Protein AF-R5XV94-F1 (afdb_monomer_lite)

Structure (mmCIF, N/CA/C/O backbone):
data_AF-R5XV94-F1
#
_entry.id   AF-R5XV94-F1
#
loop_
_atom_site.group_PDB
_atom_site.id
_atom_site.type_symbol
_atom_site.label_atom_id
_atom_site.label_alt_id
_atom_site.label_comp_id
_atom_site.label_asym_id
_atom_site.label_entity_id
_atom_site.label_seq_id
_atom_site.pdbx_PDB_ins_code
_atom_site.Cartn_x
_atom_site.Cartn_y
_atom_site.Cartn_z
_atom_site.occupancy
_atom_site.B_iso_or_equiv
_atom_site.auth_seq_id
_atom_site.auth_comp_id
_atom_site.auth_asym_id
_atom_site.auth_atom_id
_atom_site.pdbx_PDB_model_num
ATOM 1 N N . MET A 1 1 ? 0.783 3.855 15.375 1.00 89.06 1 MET A N 1
ATOM 2 C CA . MET A 1 1 ? -0.075 5.067 15.360 1.00 89.06 1 MET A CA 1
ATOM 3 C C . MET A 1 1 ? 0.142 5.897 16.613 1.00 89.06 1 MET A C 1
ATOM 5 O O . MET A 1 1 ? 0.706 5.365 17.561 1.00 89.06 1 MET A O 1
ATOM 9 N N . LEU A 1 2 ? -0.279 7.165 16.598 1.00 89.44 2 LEU A N 1
ATOM 10 C CA . LEU A 1 2 ? -0.276 8.135 17.702 1.00 89.44 2 LEU A CA 1
ATOM 11 C C . LEU A 1 2 ? 1.043 8.197 18.489 1.00 89.44 2 LEU A C 1
ATOM 13 O O . LEU A 1 2 ? 1.050 8.334 19.709 1.00 89.44 2 LEU A O 1
ATOM 17 N N . ASN A 1 3 ? 2.163 8.056 17.778 1.00 84.38 3 ASN A N 1
ATOM 18 C CA . ASN A 1 3 ? 3.505 8.103 18.342 1.00 84.38 3 ASN A CA 1
ATOM 19 C C . ASN A 1 3 ? 4.234 9.306 17.744 1.00 84.38 3 ASN A C 1
ATOM 21 O O . ASN A 1 3 ? 4.598 9.288 16.568 1.00 84.38 3 ASN A O 1
ATOM 25 N N . PHE A 1 4 ? 4.400 10.353 18.546 1.00 86.12 4 PHE A N 1
ATOM 26 C CA . PHE A 1 4 ? 4.948 11.636 18.121 1.00 86.12 4 PHE A CA 1
ATOM 27 C C . PHE A 1 4 ? 6.147 12.001 18.993 1.00 86.12 4 PHE A C 1
ATOM 29 O O . PHE A 1 4 ? 6.146 11.724 20.189 1.00 86.12 4 PHE A O 1
ATOM 36 N N . TYR A 1 5 ? 7.157 12.654 18.417 1.00 82.44 5 TYR A N 1
ATOM 37 C CA . TYR A 1 5 ? 8.302 13.169 19.183 1.00 82.44 5 TYR A CA 1
ATOM 38 C C . TYR A 1 5 ? 7.990 14.491 19.897 1.00 82.44 5 TYR A C 1
ATOM 40 O O . TYR A 1 5 ? 8.600 14.808 20.913 1.00 82.44 5 TYR A O 1
ATOM 48 N N . ASN A 1 6 ? 7.036 15.260 19.371 1.00 85.50 6 ASN A N 1
ATOM 49 C CA . ASN A 1 6 ? 6.596 16.528 19.939 1.00 85.50 6 ASN A CA 1
ATOM 50 C C . ASN A 1 6 ? 5.760 16.289 21.217 1.00 85.50 6 ASN A C 1
ATOM 52 O O . ASN A 1 6 ? 4.795 15.524 21.194 1.00 85.50 6 ASN A O 1
ATOM 56 N N . GLN A 1 7 ? 6.115 16.959 22.320 1.00 88.00 7 GLN A N 1
ATOM 57 C CA . GLN A 1 7 ? 5.453 16.800 23.624 1.00 88.00 7 GLN A CA 1
ATOM 58 C C . GLN A 1 7 ? 3.986 17.257 23.630 1.00 88.00 7 GLN A C 1
ATOM 60 O O . GLN A 1 7 ? 3.152 16.619 24.270 1.00 88.00 7 GLN A O 1
ATOM 65 N N . GLU A 1 8 ? 3.646 18.324 22.907 1.00 90.00 8 GLU A N 1
ATOM 66 C CA . GLU A 1 8 ? 2.265 18.800 22.777 1.00 90.00 8 GLU A CA 1
ATOM 67 C C . GLU A 1 8 ? 1.397 17.749 22.075 1.00 90.00 8 GLU A C 1
ATOM 69 O O . GLU A 1 8 ? 0.327 17.386 22.568 1.00 90.00 8 GLU A O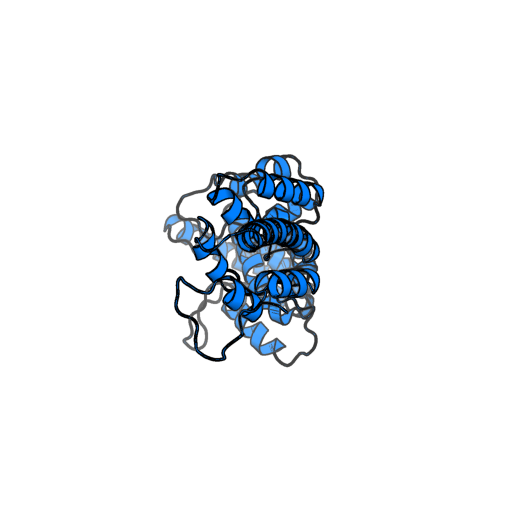 1
ATOM 74 N N . LEU A 1 9 ? 1.897 17.174 20.974 1.00 89.94 9 LEU A N 1
ATOM 75 C CA . LEU A 1 9 ? 1.211 16.093 20.263 1.00 89.94 9 LEU A CA 1
ATOM 76 C C . LEU A 1 9 ? 1.076 14.831 21.121 1.00 89.94 9 LEU A C 1
ATOM 78 O O . LEU A 1 9 ? 0.048 14.162 21.046 1.00 89.94 9 LEU A O 1
ATOM 82 N N . GLN A 1 10 ? 2.064 14.507 21.962 1.00 90.38 10 GLN A N 1
ATOM 83 C CA . GLN A 1 10 ? 1.952 13.393 22.911 1.00 90.38 10 GLN A CA 1
ATOM 84 C C . GLN A 1 10 ? 0.844 13.626 23.946 1.00 90.38 10 GLN A C 1
ATOM 86 O O . GLN A 1 10 ? 0.085 12.702 24.241 1.00 90.38 10 GLN A O 1
ATOM 91 N N . THR A 1 11 ? 0.731 14.840 24.489 1.00 93.81 11 THR A N 1
ATOM 92 C CA . THR A 1 11 ? -0.326 15.198 25.448 1.00 93.81 11 THR A CA 1
ATOM 93 C C . THR A 1 11 ? -1.701 15.128 24.791 1.00 93.81 11 THR A C 1
ATOM 95 O O . THR A 1 11 ? -2.568 14.398 25.271 1.00 93.81 11 THR A O 1
ATOM 98 N N . ARG A 1 12 ? -1.862 15.758 23.620 1.00 94.12 12 ARG A N 1
ATOM 99 C CA . ARG A 1 12 ? -3.098 15.688 22.824 1.00 94.12 12 ARG A CA 1
ATOM 100 C C . ARG A 1 12 ? -3.464 14.250 22.453 1.00 94.12 12 ARG A C 1
ATOM 102 O O . ARG A 1 12 ? -4.636 13.890 22.481 1.00 94.12 12 ARG A O 1
ATOM 109 N N . ALA A 1 13 ? -2.482 13.406 22.129 1.00 93.75 13 ALA A N 1
ATOM 110 C CA . ALA A 1 13 ? -2.719 11.998 21.820 1.00 93.75 13 ALA A CA 1
ATOM 111 C C . ALA A 1 13 ? -3.225 11.216 23.042 1.00 93.75 13 ALA A C 1
ATOM 113 O O . ALA A 1 13 ? -4.128 10.396 22.897 1.00 93.75 13 ALA A O 1
ATOM 114 N N . LYS A 1 14 ? -2.700 11.481 24.247 1.00 94.94 14 LYS A N 1
ATOM 115 C CA . LYS A 1 14 ? -3.209 10.872 25.490 1.00 94.94 14 LYS A CA 1
ATOM 116 C C . LYS A 1 14 ? -4.655 11.283 25.759 1.00 94.94 14 LYS A C 1
ATOM 118 O O . LYS A 1 14 ? -5.488 10.417 26.010 1.00 94.94 14 LYS A O 1
ATOM 123 N N . GLU A 1 15 ? -4.963 12.574 25.648 1.00 96.56 15 GLU A N 1
ATOM 124 C CA . GLU A 1 15 ? -6.330 13.093 25.800 1.00 96.56 15 GLU A CA 1
ATOM 125 C C . GLU A 1 15 ? -7.286 12.483 24.769 1.00 96.56 15 GLU A C 1
ATOM 127 O O . GLU A 1 15 ? -8.388 12.051 25.110 1.00 96.56 15 GLU A O 1
ATOM 132 N N . TYR A 1 16 ? -6.842 12.381 23.514 1.00 96.44 16 TYR A N 1
ATOM 133 C CA . TYR A 1 16 ? -7.592 11.735 22.444 1.00 96.44 16 TYR A CA 1
ATOM 134 C C . TYR A 1 16 ? -7.881 10.262 22.755 1.00 96.44 16 TYR A C 1
ATOM 136 O O . TYR A 1 16 ? -9.023 9.829 22.633 1.00 96.44 16 TYR A O 1
ATOM 144 N N . ILE A 1 17 ? -6.884 9.497 23.207 1.00 96.62 17 ILE A N 1
ATOM 145 C CA . ILE A 1 17 ? -7.056 8.083 23.569 1.00 96.62 17 ILE A CA 1
ATOM 146 C C . ILE A 1 17 ? -8.060 7.928 24.714 1.00 96.62 17 ILE A C 1
ATOM 148 O O . ILE A 1 17 ? -8.953 7.086 24.631 1.00 96.62 17 ILE A O 1
ATOM 152 N N . GLU A 1 18 ? -7.961 8.749 25.761 1.00 97.12 18 GLU A N 1
ATOM 153 C CA . GLU A 1 18 ? -8.905 8.703 26.883 1.00 97.12 18 GLU A CA 1
ATOM 154 C C . GLU A 1 18 ? -10.327 9.082 26.455 1.00 97.12 18 GLU A C 1
ATOM 156 O O . GLU A 1 18 ? -11.297 8.442 26.870 1.00 97.12 18 GLU A O 1
ATOM 161 N N . LYS A 1 19 ? -10.471 10.059 25.553 1.00 97.50 19 LYS A N 1
ATOM 162 C CA . LYS A 1 19 ? -11.760 10.374 24.933 1.00 97.50 19 LYS A CA 1
ATOM 163 C C . LYS A 1 19 ? -12.317 9.172 24.165 1.00 97.50 19 LYS A C 1
ATOM 165 O O . LYS A 1 19 ? -13.461 8.796 24.400 1.00 97.50 19 LYS A O 1
ATOM 170 N N . ILE A 1 20 ? -11.517 8.536 23.306 1.00 97.81 20 ILE A N 1
ATOM 171 C CA . ILE A 1 20 ? -11.938 7.374 22.508 1.00 97.81 20 ILE A CA 1
ATOM 172 C C . ILE A 1 20 ? -12.349 6.202 23.403 1.00 97.81 20 ILE A C 1
ATOM 174 O O . ILE A 1 20 ? -13.403 5.610 23.180 1.00 97.81 20 ILE A O 1
ATOM 178 N N . LYS A 1 21 ? -11.582 5.894 24.455 1.00 97.38 21 LYS A N 1
ATOM 179 C CA . LYS A 1 21 ? -11.956 4.863 25.437 1.00 97.38 21 LYS A CA 1
ATOM 180 C C . LYS A 1 21 ? -13.287 5.187 26.111 1.00 97.38 21 LYS A C 1
ATOM 182 O O . LYS A 1 21 ? -14.142 4.312 26.230 1.00 97.38 21 LYS A O 1
ATOM 187 N N . ASN A 1 22 ? -13.503 6.438 26.516 1.00 97.88 22 ASN A N 1
ATOM 188 C CA . ASN A 1 22 ? -14.762 6.849 27.134 1.00 97.88 22 ASN A CA 1
ATOM 189 C C . ASN A 1 22 ? -15.946 6.786 26.165 1.00 97.88 22 ASN A C 1
ATOM 191 O O . ASN A 1 22 ? -16.998 6.267 26.535 1.00 97.88 22 ASN A O 1
ATOM 195 N N . ASP A 1 23 ? -15.778 7.251 24.928 1.00 97.69 23 ASP A N 1
ATOM 196 C CA . ASP A 1 23 ? -16.820 7.174 23.904 1.00 97.69 23 ASP A CA 1
ATOM 197 C C . ASP A 1 23 ? -17.123 5.724 23.496 1.00 97.69 23 ASP A C 1
ATOM 199 O O . ASP A 1 23 ? -18.281 5.397 23.223 1.00 97.69 23 ASP A O 1
ATOM 203 N N . SER A 1 24 ? -16.130 4.828 23.553 1.00 97.50 24 SER A N 1
ATOM 204 C CA . SER A 1 24 ? -16.310 3.403 23.254 1.00 97.50 24 SER A CA 1
ATOM 205 C C . SER A 1 24 ? -17.267 2.690 24.216 1.00 97.50 24 SER A C 1
ATOM 207 O O . SER A 1 24 ? -17.877 1.700 23.824 1.00 97.50 24 SER A O 1
ATOM 209 N N . LYS A 1 25 ? -17.503 3.222 25.428 1.00 97.25 25 LYS A N 1
ATOM 210 C CA . LYS A 1 25 ? -18.464 2.666 26.407 1.00 97.25 25 LYS A CA 1
ATOM 211 C C . LYS A 1 25 ? -19.903 2.601 25.880 1.00 97.25 25 LYS A C 1
ATOM 213 O O . LYS A 1 25 ? -20.720 1.866 26.426 1.00 97.25 25 LYS A O 1
ATOM 218 N N . LYS A 1 26 ? -20.221 3.379 24.839 1.00 97.25 26 LYS A N 1
ATOM 219 C CA . LYS A 1 26 ? -21.522 3.374 24.148 1.00 97.25 26 LYS A CA 1
ATOM 220 C C . LYS A 1 26 ? -21.648 2.234 23.126 1.00 97.25 26 LYS A C 1
ATOM 222 O O . LYS A 1 26 ? -22.741 1.999 22.621 1.00 97.25 26 LYS A O 1
ATOM 227 N N . LEU A 1 27 ? -20.541 1.575 22.783 1.00 97.62 27 LEU A N 1
ATOM 228 C CA . LEU A 1 27 ? -20.483 0.451 21.850 1.00 97.62 27 LEU A CA 1
ATOM 229 C C . LEU A 1 27 ? -20.649 -0.877 22.600 1.00 97.62 27 LEU A C 1
ATOM 231 O O . LEU A 1 27 ? -20.618 -0.917 23.829 1.00 97.62 27 LEU A O 1
ATOM 235 N N . ASP A 1 28 ? -20.815 -1.978 21.872 1.00 97.88 28 ASP A N 1
ATOM 236 C CA . ASP A 1 28 ? -20.849 -3.310 22.480 1.00 97.88 28 ASP A CA 1
ATOM 237 C C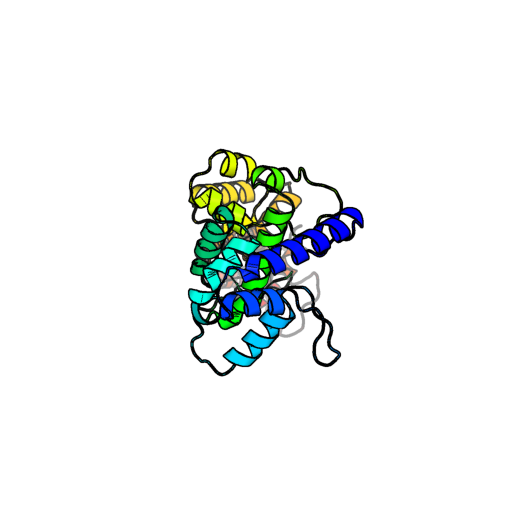 . ASP A 1 28 ? -19.490 -3.726 23.088 1.00 97.88 28 ASP A C 1
ATOM 239 O O . ASP A 1 28 ? -18.456 -3.075 22.907 1.00 97.88 28 ASP A O 1
ATOM 243 N N . LYS A 1 29 ? -19.492 -4.840 23.830 1.00 97.75 29 LYS A N 1
ATOM 244 C CA . LYS A 1 29 ? -18.300 -5.348 24.528 1.00 97.75 29 LYS A CA 1
ATOM 245 C C . LYS A 1 29 ? -17.158 -5.733 23.584 1.00 97.75 29 LYS A C 1
ATOM 247 O O . LYS A 1 29 ? -16.001 -5.641 23.982 1.00 97.75 29 LYS A O 1
ATOM 252 N N . GLU A 1 30 ? -17.466 -6.181 22.369 1.00 97.38 30 GLU A N 1
ATOM 253 C CA . GLU A 1 30 ? -16.453 -6.585 21.390 1.00 97.38 30 GLU A CA 1
ATOM 254 C C . GLU A 1 30 ? -15.692 -5.357 20.876 1.00 97.38 30 GLU A C 1
ATOM 256 O O . GLU A 1 30 ? -14.462 -5.340 20.871 1.00 97.38 30 GLU A O 1
ATOM 261 N N . ASN A 1 31 ? -16.418 -4.287 20.550 1.00 98.31 31 ASN A N 1
ATOM 262 C CA . ASN A 1 31 ? -15.848 -3.002 20.159 1.00 98.31 31 ASN A CA 1
ATOM 263 C C . ASN A 1 31 ? -15.052 -2.349 21.295 1.00 98.31 31 ASN A C 1
ATOM 265 O O . ASN A 1 31 ? -13.962 -1.834 21.051 1.00 98.31 31 ASN A O 1
ATOM 269 N N . GLN A 1 32 ? -15.563 -2.382 22.531 1.00 98.19 32 GLN A N 1
ATOM 270 C CA . GLN A 1 32 ? -14.834 -1.880 23.704 1.00 98.19 32 GLN A CA 1
ATOM 271 C C . GLN A 1 32 ? -13.498 -2.607 23.874 1.00 98.19 32 GLN A C 1
ATOM 273 O O . GLN A 1 32 ? -12.453 -1.963 23.958 1.00 98.19 32 GLN A O 1
ATOM 278 N N . LYS A 1 33 ? -13.516 -3.945 23.822 1.00 97.25 33 LYS A N 1
ATOM 279 C CA . LYS A 1 33 ? -12.304 -4.762 23.917 1.00 97.25 33 LYS A CA 1
ATOM 280 C C . LYS A 1 33 ? -11.313 -4.454 22.794 1.00 97.25 33 LYS A C 1
ATOM 282 O O . LYS A 1 33 ? -10.125 -4.313 23.058 1.00 97.25 33 LYS A O 1
ATOM 287 N N . PHE A 1 34 ? -11.788 -4.298 21.557 1.00 97.94 34 PHE A N 1
ATOM 288 C CA . PHE A 1 34 ? -10.929 -3.909 20.439 1.00 97.94 34 PHE A CA 1
ATOM 289 C C . PHE A 1 34 ? -10.229 -2.564 20.697 1.00 97.94 34 PHE A C 1
ATOM 291 O O . PHE A 1 34 ? -9.026 -2.452 20.473 1.00 97.94 34 PHE A O 1
ATOM 298 N N . ILE A 1 35 ? -10.950 -1.554 21.201 1.00 98.19 35 ILE A N 1
ATOM 299 C CA . ILE A 1 35 ? -10.374 -0.244 21.554 1.00 98.19 35 ILE A CA 1
ATOM 300 C C . ILE A 1 35 ? -9.354 -0.359 22.696 1.00 98.19 35 ILE A C 1
ATOM 302 O O . ILE A 1 35 ? -8.319 0.305 22.661 1.00 98.19 35 ILE A O 1
ATOM 306 N N . GLU A 1 36 ? -9.606 -1.196 23.699 1.00 96.12 36 GLU A N 1
ATOM 307 C CA . GLU A 1 36 ? -8.638 -1.451 24.771 1.00 96.12 36 GLU A CA 1
ATOM 308 C C . GLU A 1 36 ? -7.363 -2.114 24.230 1.00 96.12 36 GLU A C 1
ATOM 310 O O . GLU A 1 36 ? -6.259 -1.609 24.451 1.00 96.12 36 GLU A O 1
ATOM 315 N N . ASP A 1 37 ? -7.515 -3.195 23.462 1.00 96.25 37 ASP A N 1
ATOM 316 C CA . ASP A 1 37 ? -6.404 -3.980 22.922 1.00 96.25 37 ASP A CA 1
ATOM 317 C C . ASP A 1 37 ? -5.574 -3.185 21.901 1.00 96.25 37 ASP A C 1
ATOM 319 O O . ASP A 1 37 ? -4.347 -3.319 21.859 1.00 96.25 37 ASP A O 1
ATOM 323 N N . ILE A 1 38 ? -6.200 -2.314 21.097 1.00 96.81 38 ILE A N 1
ATOM 324 C CA . ILE A 1 38 ? -5.476 -1.512 20.101 1.00 96.81 38 ILE A CA 1
ATOM 325 C C . ILE A 1 38 ? -4.567 -0.459 20.750 1.00 96.81 38 ILE A C 1
ATOM 327 O O . ILE A 1 38 ? -3.545 -0.085 20.169 1.00 96.81 38 ILE A O 1
ATOM 331 N N . PHE A 1 39 ? -4.896 -0.005 21.961 1.00 96.69 39 PHE A N 1
ATOM 332 C CA . PHE A 1 39 ? -4.072 0.926 22.734 1.00 96.69 39 PHE A CA 1
ATOM 333 C C . PHE A 1 39 ? -3.221 0.238 23.812 1.00 96.69 39 PHE A C 1
ATOM 335 O O . PHE A 1 39 ? -2.555 0.923 24.591 1.00 96.69 39 PHE A O 1
ATOM 342 N N . LEU A 1 40 ? -3.188 -1.097 23.853 1.00 94.31 40 LEU A N 1
ATOM 343 C CA . LEU A 1 40 ? -2.363 -1.837 24.802 1.00 94.31 40 LEU A CA 1
ATOM 344 C C . LEU A 1 40 ? -0.876 -1.739 24.431 1.00 94.31 40 LEU A C 1
ATOM 346 O O . LEU A 1 40 ? -0.462 -2.126 23.339 1.00 94.31 40 LEU A O 1
ATOM 350 N N . THR A 1 41 ? -0.057 -1.256 25.367 1.00 91.00 41 THR A N 1
ATOM 351 C CA . THR A 1 41 ? 1.390 -1.046 25.161 1.00 91.00 41 THR A CA 1
ATOM 352 C C . THR A 1 41 ? 2.273 -2.007 25.943 1.00 91.00 41 THR A C 1
ATOM 354 O O . THR A 1 41 ? 3.488 -2.003 25.757 1.00 91.00 41 THR A O 1
ATOM 357 N N . LYS A 1 42 ? 1.700 -2.839 26.818 1.00 91.38 42 LYS A N 1
ATOM 358 C CA . LYS A 1 42 ? 2.452 -3.822 27.599 1.00 91.38 42 LYS A CA 1
ATOM 359 C C . LYS A 1 42 ? 1.616 -5.065 27.870 1.00 91.38 42 LYS A C 1
ATOM 361 O O . LYS A 1 42 ? 0.496 -4.959 28.364 1.00 91.38 42 LYS A O 1
ATOM 366 N N . LYS A 1 43 ? 2.192 -6.239 27.613 1.00 90.94 43 LYS A N 1
ATOM 367 C CA . LYS A 1 43 ? 1.638 -7.535 28.026 1.00 90.94 43 LYS A CA 1
ATOM 368 C C . LYS A 1 43 ? 2.769 -8.529 28.258 1.00 90.94 43 LYS A C 1
ATOM 370 O O . LYS A 1 43 ? 3.676 -8.598 27.437 1.00 90.94 43 LYS A O 1
ATOM 375 N N . ASN A 1 44 ? 2.708 -9.287 29.355 1.00 89.19 44 ASN A N 1
ATOM 376 C CA . ASN A 1 44 ? 3.717 -10.294 29.718 1.00 89.19 44 ASN A CA 1
ATOM 377 C C . ASN A 1 44 ? 5.151 -9.744 29.604 1.00 89.19 44 ASN A C 1
ATOM 379 O O . ASN A 1 44 ? 5.974 -10.290 28.879 1.00 89.19 44 ASN A O 1
ATOM 383 N N . GLU A 1 45 ? 5.401 -8.586 30.226 1.00 88.88 45 GLU A N 1
ATOM 384 C CA . GLU A 1 45 ? 6.697 -7.872 30.217 1.00 88.88 45 GLU A CA 1
ATOM 385 C C . GLU A 1 45 ? 7.193 -7.375 28.848 1.00 88.88 45 GLU A C 1
ATOM 387 O O . GLU A 1 45 ? 8.159 -6.618 28.784 1.00 88.88 45 GLU A O 1
ATOM 392 N N . THR A 1 46 ? 6.485 -7.689 27.765 1.00 88.81 46 THR A N 1
ATOM 393 C CA . THR A 1 46 ? 6.797 -7.217 26.417 1.00 88.81 46 THR A CA 1
ATOM 394 C C . THR A 1 46 ? 6.105 -5.885 26.155 1.00 88.81 46 THR A C 1
ATOM 396 O O . THR A 1 46 ? 4.907 -5.736 26.420 1.00 88.81 46 THR A O 1
ATOM 399 N N . TYR A 1 47 ? 6.859 -4.919 25.628 1.00 91.25 47 TYR A N 1
ATOM 400 C CA . TYR A 1 47 ? 6.339 -3.619 25.214 1.00 91.25 47 TYR A CA 1
ATOM 401 C C . TYR A 1 47 ? 5.924 -3.635 23.744 1.00 91.25 47 TYR A C 1
ATOM 403 O O . TYR A 1 47 ? 6.615 -4.191 22.894 1.00 91.25 47 TYR A O 1
ATOM 411 N N . TYR A 1 48 ? 4.812 -2.970 23.452 1.00 90.50 48 TYR A N 1
ATOM 412 C CA . TYR A 1 48 ? 4.233 -2.857 22.121 1.00 90.50 48 TYR A CA 1
ATOM 413 C C . TYR A 1 48 ? 3.942 -1.395 21.792 1.00 90.50 48 TYR A C 1
ATOM 415 O O . TYR A 1 48 ? 3.601 -0.591 22.661 1.00 90.50 48 TYR A O 1
ATOM 423 N N . SER A 1 49 ? 4.037 -1.055 20.509 1.00 90.88 49 SER A N 1
ATOM 424 C CA . SER A 1 49 ? 3.427 0.164 19.983 1.00 90.88 49 SER A CA 1
ATOM 425 C C . SER A 1 49 ? 1.903 0.005 19.910 1.00 90.88 49 SER A C 1
ATOM 427 O O . SER A 1 49 ? 1.386 -1.113 19.893 1.00 90.88 49 SER A O 1
ATOM 429 N N . TYR A 1 50 ? 1.167 1.117 19.820 1.00 92.62 50 TYR A N 1
ATOM 430 C CA . TYR A 1 50 ? -0.280 1.065 19.595 1.00 92.62 50 TYR A CA 1
ATOM 431 C C . TYR A 1 50 ? -0.619 0.317 18.296 1.00 92.62 50 TYR A C 1
ATOM 433 O O . TYR A 1 50 ? -0.098 0.654 17.228 1.00 92.62 50 TYR A O 1
ATOM 441 N N . GLY A 1 51 ? -1.493 -0.685 18.412 1.00 93.25 51 GLY A N 1
ATOM 442 C CA . GLY A 1 51 ? -1.856 -1.661 17.382 1.00 93.25 51 GLY A CA 1
ATOM 443 C C . GLY A 1 51 ? -0.899 -2.856 17.277 1.00 93.25 51 GLY A C 1
ATOM 444 O O . GLY A 1 51 ? -1.287 -3.894 16.749 1.00 93.25 51 GLY A O 1
ATOM 445 N N . GLY A 1 52 ? 0.322 -2.750 17.811 1.00 93.00 52 GLY A N 1
ATOM 446 C CA . GLY A 1 52 ? 1.358 -3.778 17.695 1.00 93.00 52 GLY A CA 1
ATOM 447 C C . GLY A 1 52 ? 1.020 -5.062 18.449 1.00 93.00 52 GLY A C 1
ATOM 448 O O . GLY A 1 52 ? 1.214 -6.152 17.915 1.00 93.00 52 GLY A O 1
ATOM 449 N N . TYR A 1 53 ? 0.459 -4.944 19.656 1.00 94.38 53 TYR A N 1
ATOM 450 C CA . TYR A 1 53 ? -0.007 -6.109 20.409 1.00 94.38 53 TYR A CA 1
ATOM 451 C C . TYR A 1 53 ? -1.110 -6.860 19.648 1.00 94.38 53 TYR A C 1
ATOM 453 O O . TYR A 1 53 ? -0.992 -8.064 19.431 1.00 94.38 53 TYR A O 1
ATOM 461 N N . LEU A 1 54 ? -2.147 -6.145 19.200 1.00 94.75 54 LEU A N 1
ATOM 462 C CA . LEU A 1 54 ? -3.288 -6.746 18.511 1.00 94.75 54 LEU A CA 1
ATOM 463 C C . LEU A 1 54 ? -2.878 -7.411 17.187 1.00 94.75 54 LEU A C 1
ATOM 465 O O . LEU A 1 54 ? -3.291 -8.535 16.917 1.00 94.75 54 LEU A O 1
ATOM 469 N N . GLY A 1 55 ? -2.015 -6.764 16.396 1.00 94.75 55 GLY A N 1
ATOM 470 C CA . GLY A 1 55 ? -1.471 -7.353 15.170 1.00 94.75 55 GLY A CA 1
ATOM 471 C C . GLY A 1 55 ? -0.657 -8.628 15.429 1.00 94.75 55 GLY A C 1
ATOM 472 O O . GLY A 1 55 ? -0.798 -9.606 14.695 1.00 94.75 55 GLY A O 1
ATOM 473 N N . SER A 1 56 ? 0.149 -8.649 16.498 1.00 93.88 56 SER A N 1
ATOM 474 C CA . SER A 1 56 ? 0.908 -9.838 16.916 1.00 93.88 56 SER A CA 1
ATOM 475 C C . SER A 1 56 ? -0.018 -10.977 17.360 1.00 93.88 56 SER A C 1
ATOM 477 O O . SER A 1 56 ? 0.110 -12.103 16.882 1.00 93.88 56 SER A O 1
ATOM 479 N N . ALA A 1 57 ? -1.010 -10.671 18.203 1.00 94.62 57 ALA A N 1
ATOM 480 C CA . ALA A 1 57 ? -1.988 -11.645 18.683 1.00 94.62 57 ALA A CA 1
ATOM 481 C C . ALA A 1 57 ? -2.797 -12.266 17.531 1.00 94.62 57 ALA A C 1
ATOM 483 O O . ALA A 1 57 ? -2.918 -13.487 17.464 1.00 94.62 57 ALA A O 1
ATOM 484 N N . LEU A 1 58 ? -3.273 -11.449 16.585 1.00 95.81 58 LEU A N 1
ATOM 485 C CA . LEU A 1 58 ? -3.980 -11.928 15.390 1.00 95.81 58 LEU A CA 1
ATOM 486 C C . LEU A 1 58 ? -3.087 -12.782 14.486 1.00 95.81 58 LEU A C 1
ATOM 488 O O . LEU A 1 58 ? -3.551 -13.768 13.922 1.00 95.81 58 LEU A O 1
ATOM 492 N N . THR A 1 59 ? -1.806 -12.427 14.348 1.00 96.19 59 THR A N 1
ATOM 493 C CA . THR A 1 59 ? -0.849 -13.238 13.578 1.00 96.19 59 THR A CA 1
ATOM 494 C C . THR A 1 59 ? -0.713 -14.629 14.193 1.00 96.19 59 THR A C 1
ATOM 496 O O . THR A 1 59 ? -0.767 -15.620 13.474 1.00 96.19 59 THR A O 1
ATOM 499 N N . GLN A 1 60 ? -0.608 -14.717 15.520 1.00 95.62 60 GLN A N 1
ATOM 500 C CA . GLN A 1 60 ? -0.531 -15.998 16.220 1.00 95.62 60 GLN A CA 1
ATOM 501 C C . GLN A 1 60 ? -1.840 -16.799 16.112 1.00 95.62 60 GLN A C 1
ATOM 503 O O . GLN A 1 60 ? -1.813 -18.001 15.866 1.00 95.62 60 GLN A O 1
ATOM 508 N N . GLU A 1 61 ? -2.992 -16.142 16.259 1.00 96.62 61 GLU A N 1
ATOM 509 C CA . GLU A 1 61 ? -4.311 -16.780 16.150 1.00 96.62 61 G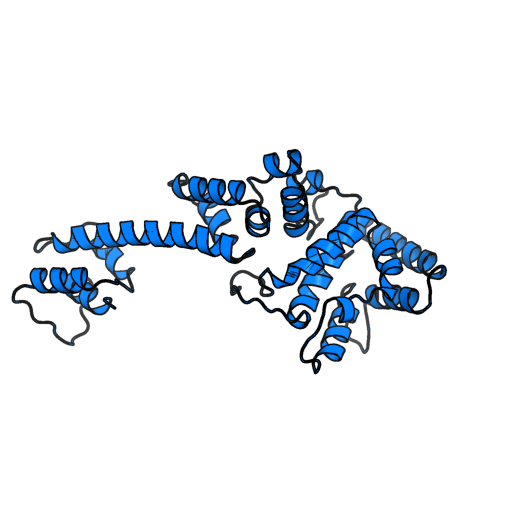LU A CA 1
ATOM 510 C C . GLU A 1 61 ? -4.558 -17.374 14.754 1.00 96.62 61 GLU A C 1
ATOM 512 O O . GLU A 1 61 ? -5.123 -18.461 14.615 1.00 96.62 61 GLU A O 1
ATOM 517 N N . LEU A 1 62 ? -4.115 -16.673 13.708 1.00 97.12 62 LEU A N 1
ATOM 518 C CA . LEU A 1 62 ? -4.410 -17.012 12.318 1.00 97.12 62 LEU A CA 1
ATOM 519 C C . LEU A 1 62 ? -3.320 -17.858 11.639 1.00 97.12 62 LEU A C 1
ATOM 521 O O . LEU A 1 62 ? -3.501 -18.244 10.486 1.00 97.12 62 LEU A O 1
ATOM 525 N N . GLU A 1 63 ? -2.227 -18.191 12.330 1.00 95.81 63 GLU A N 1
ATOM 526 C CA . GLU A 1 63 ? -1.061 -18.896 11.768 1.00 95.81 63 GLU A CA 1
ATOM 527 C C . GLU A 1 63 ? -1.418 -20.239 11.113 1.00 95.81 63 GLU A C 1
ATOM 529 O O . GLU A 1 63 ? -0.923 -20.582 10.039 1.00 95.81 63 GLU A O 1
ATOM 534 N N . THR A 1 64 ? -2.328 -20.998 11.726 1.00 95.56 64 THR A N 1
ATOM 535 C CA . THR A 1 64 ? -2.736 -22.323 11.223 1.00 95.56 64 THR A CA 1
ATOM 536 C C . THR A 1 64 ? -3.861 -22.259 10.185 1.00 95.56 64 THR A C 1
ATOM 538 O O . THR A 1 64 ? -4.202 -23.270 9.557 1.00 95.56 64 THR A O 1
ATOM 541 N N . LYS A 1 65 ? -4.448 -21.077 9.960 1.00 96.50 65 LYS A N 1
ATOM 542 C CA . LYS A 1 65 ? -5.568 -20.899 9.036 1.00 96.50 65 LYS A CA 1
ATOM 543 C C . LYS A 1 65 ? -5.057 -20.783 7.601 1.00 96.50 65 LYS A C 1
ATOM 545 O O . LYS A 1 65 ? -4.469 -19.786 7.196 1.00 96.50 65 LYS A O 1
ATOM 550 N N . LYS A 1 66 ? -5.352 -21.805 6.790 1.00 92.31 66 LYS A N 1
ATOM 551 C CA . LYS A 1 66 ? -4.874 -21.911 5.396 1.00 92.31 66 LYS A CA 1
ATOM 552 C C . LYS A 1 66 ? -5.278 -20.742 4.492 1.00 92.31 66 LYS A C 1
ATOM 554 O O . LYS A 1 66 ? -4.524 -20.394 3.587 1.00 92.31 66 LYS A O 1
ATOM 559 N N . ASP A 1 67 ? -6.461 -20.172 4.700 1.00 94.81 67 ASP A N 1
ATOM 560 C CA . ASP A 1 67 ? -7.038 -19.148 3.828 1.00 94.81 67 ASP A CA 1
ATOM 561 C C . ASP A 1 67 ? -7.648 -18.019 4.664 1.00 94.81 67 ASP A C 1
ATOM 563 O O . ASP A 1 67 ? -8.853 -17.985 4.923 1.00 94.81 67 ASP A O 1
ATOM 567 N N . VAL A 1 68 ? -6.785 -17.122 5.146 1.00 97.81 68 VAL A N 1
ATOM 568 C CA . VAL A 1 68 ? -7.206 -15.945 5.910 1.00 97.81 68 VAL A CA 1
ATOM 569 C C . VAL A 1 68 ? -7.818 -14.924 4.958 1.00 97.81 68 VAL A C 1
ATOM 571 O O . VAL A 1 68 ? -7.249 -14.581 3.915 1.00 97.81 68 VAL A O 1
ATOM 574 N N . LYS A 1 69 ? -8.986 -14.416 5.339 1.00 97.75 69 LYS A N 1
ATOM 575 C CA . LYS A 1 69 ? -9.744 -13.373 4.651 1.00 97.75 69 LYS A CA 1
ATOM 576 C C . LYS A 1 69 ? -9.654 -12.056 5.407 1.00 97.75 69 LYS A C 1
ATOM 578 O O . LYS A 1 69 ? -9.406 -12.024 6.606 1.00 97.75 69 LYS A O 1
ATOM 583 N N . PHE A 1 70 ? -9.962 -10.958 4.722 1.00 97.56 70 PHE A N 1
ATOM 584 C CA . PHE A 1 70 ? -10.032 -9.632 5.340 1.00 97.56 70 PHE A CA 1
ATOM 585 C C . PHE A 1 70 ? -10.899 -9.597 6.611 1.00 97.56 70 PHE A C 1
ATOM 587 O O . PHE A 1 70 ? -10.479 -9.055 7.629 1.00 97.56 70 PHE A O 1
ATOM 594 N N . ASN A 1 71 ? -12.080 -10.225 6.569 1.00 97.44 71 ASN A N 1
ATOM 595 C CA . ASN A 1 71 ? -13.015 -10.245 7.699 1.00 97.44 71 ASN A CA 1
ATOM 596 C C . ASN A 1 71 ? -12.520 -11.076 8.894 1.00 97.44 71 ASN A C 1
ATOM 598 O O . ASN A 1 71 ? -13.102 -10.953 9.964 1.00 97.44 71 ASN A O 1
ATOM 602 N N . ASP A 1 72 ? -11.483 -11.904 8.727 1.00 97.50 72 ASP A N 1
ATOM 603 C CA . ASP A 1 72 ? -10.844 -12.596 9.851 1.00 97.50 72 ASP A CA 1
ATOM 604 C C . ASP A 1 72 ? -9.940 -11.650 10.655 1.00 97.50 72 ASP A C 1
ATOM 606 O O . ASP A 1 72 ? -9.719 -11.870 11.837 1.00 97.50 72 ASP A O 1
ATOM 610 N N . ILE A 1 73 ? -9.424 -10.592 10.016 1.00 97.81 73 ILE A N 1
ATOM 611 C CA . ILE A 1 73 ? -8.574 -9.574 10.651 1.00 97.81 73 ILE A CA 1
ATOM 612 C C . ILE A 1 73 ? -9.437 -8.410 11.155 1.00 97.81 73 ILE A C 1
ATOM 614 O O . ILE A 1 73 ? -9.257 -7.932 12.271 1.00 97.81 73 ILE A O 1
ATOM 618 N N . PHE A 1 74 ? -10.386 -7.955 10.329 1.00 97.69 74 PHE A N 1
ATOM 619 C CA . PHE A 1 74 ? -11.307 -6.864 10.650 1.00 97.69 74 PHE A CA 1
ATOM 620 C C . PHE A 1 74 ? -12.762 -7.310 10.443 1.00 97.69 74 PHE A C 1
ATOM 622 O O . PHE A 1 74 ? -13.365 -6.993 9.408 1.00 97.69 74 PHE A O 1
ATOM 629 N N . PRO A 1 75 ? -13.347 -8.061 11.394 1.00 97.62 75 PRO A N 1
ATOM 630 C CA . PRO A 1 75 ? -14.735 -8.491 11.293 1.00 97.62 75 PRO A CA 1
ATOM 631 C C . PRO A 1 75 ? -15.690 -7.291 11.296 1.00 97.62 75 PRO A C 1
ATOM 633 O O . PRO A 1 75 ? -15.408 -6.232 11.851 1.00 97.62 75 PRO A O 1
ATOM 636 N N . LYS A 1 76 ? -16.866 -7.440 10.675 1.00 98.06 76 LYS A N 1
ATOM 637 C CA . LYS A 1 76 ? -17.852 -6.344 10.586 1.00 98.06 76 LYS A CA 1
ATOM 638 C C . LYS A 1 76 ? -18.339 -5.860 11.955 1.00 98.06 76 LYS A C 1
ATOM 640 O O . LYS A 1 76 ? -18.739 -4.704 12.071 1.00 98.06 76 LYS A O 1
ATOM 645 N N . SER A 1 77 ? -18.304 -6.730 12.963 1.00 97.75 77 SER A N 1
ATOM 646 C CA . SER A 1 77 ? -18.667 -6.423 14.349 1.00 97.75 77 SER A CA 1
A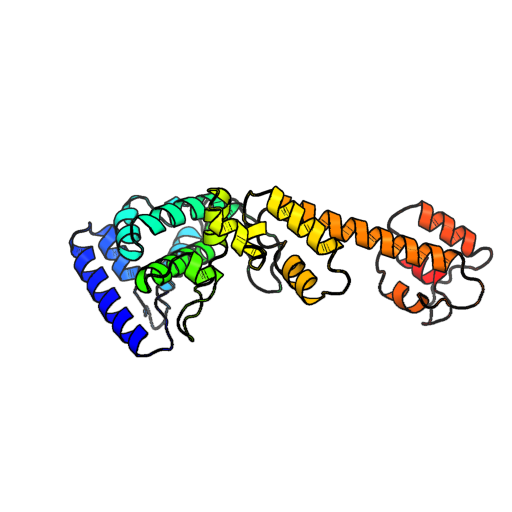TOM 647 C C . SER A 1 77 ? -17.861 -5.255 14.917 1.00 97.75 77 SER A C 1
ATOM 649 O O . SER A 1 77 ? -18.439 -4.419 15.600 1.00 97.75 77 SER A O 1
ATOM 651 N N . ILE A 1 78 ? -16.576 -5.118 14.567 1.00 97.94 78 ILE A N 1
ATOM 652 C CA . ILE A 1 78 ? -15.697 -4.051 15.085 1.00 97.94 78 ILE A CA 1
ATOM 653 C C . ILE A 1 78 ? -15.725 -2.750 14.261 1.00 97.94 78 ILE A C 1
ATOM 655 O O . ILE A 1 78 ? -14.976 -1.809 14.533 1.00 97.94 78 ILE A O 1
ATOM 659 N N . TYR A 1 79 ? -16.548 -2.666 13.209 1.00 98.56 79 TYR A N 1
ATOM 660 C CA . TYR A 1 79 ? -16.627 -1.461 12.375 1.00 98.56 79 TYR A CA 1
ATOM 661 C C . TYR A 1 79 ? -16.999 -0.191 13.160 1.00 98.56 79 TYR A C 1
ATOM 663 O O . TYR A 1 79 ? -16.431 0.859 12.849 1.00 98.56 79 TYR A O 1
ATOM 671 N N . PRO A 1 80 ? -17.887 -0.228 14.177 1.00 98.62 80 PRO A N 1
ATOM 672 C CA . PRO A 1 80 ? -18.126 0.927 15.039 1.00 98.62 80 PRO A CA 1
ATOM 673 C C . PRO A 1 80 ? -16.854 1.449 15.725 1.00 98.62 80 PRO A C 1
ATOM 675 O O . PRO A 1 80 ? -16.628 2.657 15.731 1.00 98.62 80 PRO A O 1
ATOM 678 N N . ALA A 1 81 ? -15.982 0.569 16.227 1.00 98.56 81 ALA A N 1
ATOM 679 C CA . ALA A 1 81 ? -14.701 0.952 16.819 1.00 98.56 81 ALA A CA 1
ATOM 680 C C . ALA A 1 81 ? -13.747 1.572 15.786 1.00 98.56 81 ALA A C 1
ATOM 682 O O . ALA A 1 81 ? -13.131 2.603 16.056 1.00 98.56 81 ALA A O 1
ATOM 683 N N . LEU A 1 82 ? -13.664 1.008 14.576 1.00 98.56 82 LEU A N 1
ATOM 684 C CA . LEU A 1 82 ? -12.856 1.588 13.495 1.00 98.56 82 LEU A CA 1
ATOM 685 C C . LEU A 1 82 ? -13.337 2.997 13.123 1.00 98.56 82 LEU A C 1
ATOM 687 O O . LEU A 1 82 ? -12.529 3.917 13.018 1.00 98.56 82 LEU A O 1
ATOM 691 N N . LYS A 1 83 ? -14.652 3.190 12.985 1.00 98.62 83 LYS A N 1
ATOM 692 C CA . LYS A 1 83 ? -15.260 4.504 12.727 1.00 98.62 83 LYS A CA 1
ATOM 693 C C . LYS A 1 83 ? -15.000 5.493 13.855 1.00 98.62 83 LYS A C 1
ATOM 695 O O . LYS A 1 83 ? -14.770 6.664 13.577 1.00 98.62 83 LYS A O 1
ATOM 700 N N . LEU A 1 84 ? -15.013 5.039 15.106 1.00 98.25 84 LEU A N 1
ATOM 701 C CA . LEU A 1 84 ? -14.674 5.881 16.249 1.00 98.25 84 LEU A CA 1
ATOM 702 C C . LEU A 1 84 ? -13.206 6.341 16.186 1.00 98.25 84 LEU A C 1
ATOM 704 O O . LEU A 1 84 ? -12.922 7.499 16.470 1.00 98.25 84 LEU A O 1
ATOM 708 N N . LEU A 1 85 ? -12.289 5.464 15.762 1.00 98.06 85 LEU A N 1
ATOM 709 C CA . LEU A 1 85 ? -10.850 5.743 15.692 1.00 98.06 85 LEU A CA 1
ATOM 710 C C . LEU A 1 85 ? -10.432 6.699 14.567 1.00 98.06 85 LEU A C 1
ATOM 712 O O . LEU A 1 85 ? -9.464 7.439 14.750 1.00 98.06 85 LEU A O 1
ATOM 716 N N . MET A 1 86 ? -11.089 6.640 13.403 1.00 97.06 86 MET A N 1
ATOM 717 C CA . MET A 1 86 ? -10.663 7.379 12.200 1.00 97.06 86 MET A CA 1
ATOM 718 C C . MET A 1 86 ? -11.771 8.201 11.522 1.00 97.06 86 MET A C 1
ATOM 720 O O . MET A 1 86 ? -11.534 8.839 10.500 1.00 97.06 86 MET A O 1
ATOM 724 N N . GLY A 1 87 ? -12.993 8.188 12.049 1.00 98.00 87 GLY A N 1
ATOM 725 C CA . GLY A 1 87 ? -14.152 8.828 11.432 1.00 98.00 87 GLY A CA 1
ATOM 726 C C . GLY A 1 87 ? -14.707 8.080 10.210 1.00 98.00 87 GLY A C 1
ATOM 727 O O . GLY A 1 87 ? -14.063 7.224 9.605 1.00 98.00 87 GLY A O 1
ATOM 728 N N . GLU A 1 88 ? -15.933 8.433 9.812 1.00 98.06 88 GLU A N 1
ATOM 729 C CA . GLU A 1 88 ? -16.667 7.763 8.721 1.00 98.06 88 GLU A CA 1
ATOM 730 C C . GLU A 1 88 ? -15.983 7.897 7.352 1.00 98.06 88 GLU A C 1
ATOM 732 O O . GLU A 1 88 ? -15.978 6.948 6.567 1.00 98.06 88 GLU A O 1
ATOM 737 N N . LYS A 1 89 ? -15.391 9.064 7.052 1.00 97.62 89 LYS A N 1
ATOM 738 C CA . LYS A 1 89 ? -14.711 9.305 5.769 1.00 97.62 89 LYS A CA 1
ATOM 739 C C . LYS A 1 89 ? -13.523 8.357 5.597 1.00 97.62 89 LYS A C 1
ATOM 741 O O . LYS A 1 89 ? -13.479 7.615 4.620 1.00 97.62 89 LYS A O 1
ATOM 746 N N . PHE A 1 90 ? -12.582 8.365 6.543 1.00 98.06 90 PHE A N 1
ATOM 747 C CA . PHE A 1 90 ? -11.399 7.512 6.443 1.00 98.06 90 PHE A CA 1
ATOM 748 C C . PHE A 1 90 ? -11.728 6.038 6.629 1.00 98.06 90 PHE A C 1
ATOM 750 O O . PHE A 1 90 ? -11.090 5.215 5.987 1.00 98.06 90 PHE A O 1
ATOM 757 N N . PHE A 1 91 ? -12.761 5.694 7.403 1.00 98.62 91 PHE A N 1
ATOM 758 C CA . PHE A 1 91 ? -13.232 4.316 7.497 1.00 98.62 91 PHE A CA 1
ATOM 759 C C . PHE A 1 91 ? -13.638 3.751 6.127 1.00 98.62 91 PHE A C 1
ATOM 761 O O . PHE A 1 91 ? -13.200 2.660 5.765 1.00 98.62 91 PHE A O 1
ATOM 768 N N . LYS A 1 92 ? -14.421 4.493 5.330 1.00 98.38 92 LYS A N 1
ATOM 769 C CA . LYS A 1 92 ? -14.809 4.054 3.975 1.00 98.38 92 LYS A CA 1
ATOM 770 C C . LYS A 1 92 ? -13.585 3.813 3.090 1.00 98.38 92 LYS A C 1
ATOM 772 O O . LYS A 1 92 ? -13.446 2.731 2.524 1.00 98.38 92 LYS A O 1
ATOM 777 N N . ILE A 1 93 ? -12.667 4.779 3.064 1.00 98.25 93 ILE A N 1
ATOM 778 C CA . ILE A 1 93 ? -11.427 4.704 2.281 1.00 98.25 93 ILE A CA 1
ATOM 779 C C . ILE A 1 93 ? -10.565 3.513 2.735 1.00 98.25 93 ILE A C 1
ATOM 781 O O . ILE A 1 93 ? -10.093 2.729 1.912 1.00 98.25 93 ILE A O 1
ATOM 785 N N . PHE A 1 94 ? -10.396 3.334 4.048 1.00 98.50 94 PHE A N 1
ATOM 786 C CA . PHE A 1 94 ? -9.657 2.219 4.637 1.00 98.50 94 PHE A CA 1
ATOM 787 C C . PHE A 1 94 ? -10.214 0.868 4.182 1.00 98.50 94 PHE A C 1
ATOM 789 O O . PHE A 1 94 ? -9.437 -0.001 3.785 1.00 98.50 94 PHE A O 1
ATOM 796 N N . ILE A 1 95 ? -11.539 0.685 4.201 1.00 98.50 95 ILE A N 1
ATOM 797 C CA . ILE A 1 95 ? -12.175 -0.561 3.757 1.00 98.50 95 ILE A CA 1
ATOM 798 C C . ILE A 1 95 ? -11.928 -0.816 2.265 1.00 98.50 95 ILE A C 1
ATOM 800 O O . ILE A 1 95 ? -11.632 -1.951 1.889 1.00 98.50 95 ILE A O 1
ATOM 804 N N . GLU A 1 96 ? -12.035 0.204 1.414 1.00 97.94 96 GLU A N 1
ATOM 805 C CA . GLU A 1 96 ? -11.823 0.056 -0.032 1.00 97.94 96 GLU A CA 1
ATOM 806 C C . GLU A 1 96 ? -10.372 -0.301 -0.371 1.00 97.94 96 GLU A C 1
ATOM 808 O O . GLU A 1 96 ? -10.130 -1.284 -1.074 1.00 97.94 96 GLU A O 1
ATOM 813 N N . ILE A 1 97 ? -9.400 0.399 0.219 1.00 98.12 97 ILE A N 1
ATOM 814 C CA . ILE A 1 97 ? -7.977 0.072 0.053 1.00 98.12 97 ILE A CA 1
ATOM 815 C C . ILE A 1 97 ? -7.683 -1.336 0.587 1.00 98.12 97 ILE A C 1
ATOM 817 O O . ILE A 1 97 ? -7.007 -2.123 -0.076 1.00 98.12 97 ILE A O 1
ATOM 821 N N . SER A 1 98 ? -8.215 -1.688 1.761 1.00 97.94 98 SER A N 1
ATOM 822 C CA . SER A 1 98 ? -7.960 -2.988 2.393 1.00 97.94 98 SER A CA 1
ATOM 823 C C . SER A 1 98 ? -8.491 -4.167 1.574 1.00 97.94 98 SER A C 1
ATOM 825 O O . SER A 1 98 ? -7.880 -5.236 1.560 1.00 97.94 98 SER A O 1
ATOM 827 N N . LYS A 1 99 ? -9.599 -3.995 0.844 1.00 96.25 99 LYS A N 1
ATOM 828 C CA . LYS A 1 99 ? -10.111 -5.017 -0.088 1.00 96.25 99 LYS A CA 1
ATOM 829 C C . LYS A 1 99 ? -9.175 -5.251 -1.275 1.00 96.25 99 LYS A C 1
ATOM 831 O O . LYS A 1 99 ? -9.067 -6.377 -1.746 1.00 96.25 99 LYS A O 1
ATOM 836 N N . ASN A 1 100 ? -8.466 -4.213 -1.708 1.00 95.38 100 ASN A N 1
ATOM 837 C CA . ASN A 1 100 ? -7.547 -4.274 -2.843 1.00 95.38 100 ASN A CA 1
ATOM 838 C C . ASN A 1 100 ? -6.097 -4.574 -2.436 1.00 95.38 100 ASN A C 1
ATOM 840 O O . ASN A 1 100 ? -5.248 -4.736 -3.308 1.00 95.38 100 ASN A O 1
ATOM 844 N N . ILE A 1 101 ? -5.797 -4.687 -1.135 1.00 95.56 101 ILE A N 1
ATOM 845 C CA . ILE A 1 101 ? -4.417 -4.785 -0.635 1.00 95.56 101 ILE A CA 1
ATOM 846 C C . ILE A 1 101 ? -3.636 -5.971 -1.228 1.00 95.56 101 ILE A C 1
ATOM 848 O O . ILE A 1 101 ? -2.431 -5.874 -1.440 1.00 95.56 101 ILE A O 1
ATOM 852 N N . THR A 1 102 ? -4.329 -7.070 -1.547 1.00 95.94 102 THR A N 1
ATOM 853 C CA . THR A 1 102 ? -3.736 -8.299 -2.106 1.00 95.94 102 THR A CA 1
ATOM 854 C C . THR A 1 102 ? -3.224 -8.142 -3.541 1.00 95.94 102 THR A C 1
ATOM 856 O O . THR A 1 102 ? -2.422 -8.956 -4.001 1.00 95.94 102 THR A O 1
ATOM 859 N N . ASN A 1 103 ? -3.618 -7.067 -4.233 1.00 94.81 103 ASN A N 1
ATOM 860 C CA . ASN A 1 103 ? -3.095 -6.717 -5.556 1.00 94.81 103 ASN A CA 1
ATOM 861 C C . ASN A 1 103 ? -1.692 -6.090 -5.481 1.00 94.81 103 ASN A C 1
ATOM 863 O O . ASN A 1 103 ? -0.990 -6.008 -6.494 1.00 94.81 103 ASN A O 1
ATOM 867 N N . TYR A 1 104 ? -1.255 -5.680 -4.288 1.00 93.19 104 TYR A N 1
ATOM 868 C CA . TYR A 1 104 ? 0.040 -5.047 -4.058 1.00 93.19 104 TYR A CA 1
ATOM 869 C C . TYR A 1 104 ? 1.000 -6.008 -3.341 1.00 93.19 104 TYR A C 1
ATOM 871 O O . TYR A 1 104 ? 0.558 -6.930 -2.642 1.00 93.19 104 TYR A O 1
ATOM 879 N N . PRO A 1 105 ? 2.324 -5.834 -3.490 1.00 92.44 105 PRO A N 1
ATOM 880 C CA . PRO A 1 105 ? 3.290 -6.626 -2.742 1.00 92.44 105 PRO A CA 1
ATOM 881 C C . PRO A 1 105 ? 3.156 -6.410 -1.232 1.00 92.44 105 PRO A C 1
ATOM 883 O O . PRO A 1 105 ? 3.029 -5.277 -0.769 1.00 92.44 105 PRO A O 1
ATOM 886 N N . PHE A 1 106 ? 3.223 -7.492 -0.453 1.00 90.81 106 PHE A N 1
ATOM 887 C CA . PHE A 1 106 ? 3.232 -7.394 1.015 1.00 90.81 106 PHE A CA 1
ATOM 888 C C . PHE A 1 106 ? 4.639 -7.177 1.591 1.00 90.81 106 PHE A C 1
ATOM 890 O O . PHE A 1 106 ? 4.782 -6.755 2.738 1.00 90.81 106 PHE A O 1
ATOM 897 N N . SER A 1 107 ? 5.687 -7.455 0.814 1.00 86.50 107 SER A N 1
ATOM 898 C CA . SER A 1 107 ? 7.073 -7.179 1.193 1.00 86.50 107 SER A CA 1
ATOM 899 C C . SER A 1 107 ? 7.405 -5.691 1.105 1.00 86.50 107 SER A C 1
ATOM 901 O O . SER A 1 107 ? 7.022 -4.990 0.171 1.00 86.50 107 SER A O 1
ATOM 903 N N . SER A 1 108 ? 8.180 -5.214 2.075 1.00 80.56 108 SER A N 1
ATOM 904 C CA . SER A 1 108 ? 8.547 -3.806 2.240 1.00 80.56 108 SER A CA 1
ATOM 905 C C . SER A 1 108 ? 10.064 -3.605 2.322 1.00 80.56 108 SER A C 1
ATOM 907 O O . SER A 1 108 ? 10.815 -4.556 2.528 1.00 80.56 108 SER A O 1
ATOM 909 N N . GLY A 1 109 ? 10.512 -2.350 2.213 1.00 79.06 109 GLY A N 1
ATOM 910 C CA . GLY A 1 109 ? 11.925 -1.962 2.314 1.00 79.06 109 GLY A CA 1
ATOM 911 C C . GLY A 1 109 ? 12.643 -1.867 0.965 1.00 79.06 109 GLY A C 1
ATOM 912 O O . GLY A 1 109 ? 12.022 -2.010 -0.089 1.00 79.06 109 GLY A O 1
ATOM 913 N N . CYS A 1 110 ? 13.951 -1.596 1.012 1.00 69.94 110 CYS A N 1
ATOM 914 C CA . CYS A 1 110 ? 14.788 -1.402 -0.181 1.00 69.94 110 CYS A CA 1
ATOM 915 C C . CYS A 1 110 ? 15.120 -2.716 -0.906 1.00 69.94 110 CYS A C 1
ATOM 917 O O . CYS A 1 110 ? 15.344 -2.711 -2.106 1.00 69.94 110 CYS A O 1
ATOM 919 N N . ASN A 1 111 ? 15.096 -3.848 -0.193 1.00 70.31 111 ASN A N 1
ATOM 920 C CA . ASN A 1 111 ? 15.335 -5.188 -0.749 1.00 70.31 111 ASN A CA 1
ATOM 921 C C . ASN A 1 111 ? 14.026 -5.952 -1.006 1.00 70.31 111 ASN A C 1
ATOM 923 O O . ASN A 1 111 ? 14.007 -7.187 -1.008 1.00 70.31 111 ASN A O 1
ATOM 927 N N . ARG A 1 112 ? 12.902 -5.233 -1.127 1.00 80.94 112 ARG A N 1
ATOM 928 C CA . ARG A 1 112 ? 11.594 -5.864 -1.300 1.00 80.94 112 ARG A CA 1
ATOM 929 C C . ARG A 1 112 ? 11.558 -6.643 -2.612 1.00 80.94 112 ARG A C 1
ATOM 931 O O . ARG A 1 112 ? 12.082 -6.214 -3.632 1.00 80.94 112 ARG A O 1
ATOM 938 N N . ARG A 1 113 ? 10.914 -7.804 -2.573 1.00 81.75 113 ARG A N 1
ATOM 939 C CA . ARG A 1 113 ? 10.554 -8.563 -3.773 1.00 81.75 113 ARG A CA 1
ATOM 940 C C . ARG A 1 113 ? 9.109 -8.236 -4.144 1.00 81.75 113 ARG A C 1
ATOM 942 O O . ARG A 1 113 ? 8.334 -7.832 -3.283 1.00 81.75 113 ARG A O 1
ATOM 949 N N . MET A 1 114 ? 8.704 -8.449 -5.389 1.00 83.88 114 MET A N 1
ATOM 950 C CA . MET A 1 114 ? 7.304 -8.263 -5.801 1.00 83.88 114 MET A CA 1
ATOM 951 C C . MET A 1 114 ? 6.450 -9.497 -5.491 1.00 83.88 114 MET A C 1
ATOM 953 O O . MET A 1 114 ? 5.819 -10.075 -6.375 1.00 83.88 114 MET A O 1
ATOM 957 N N . VAL A 1 115 ? 6.466 -9.950 -4.238 1.00 90.12 115 VAL A N 1
ATOM 958 C CA . VAL A 1 115 ? 5.692 -11.126 -3.829 1.00 90.12 115 VAL A CA 1
ATOM 959 C C . VAL A 1 115 ? 4.298 -10.677 -3.408 1.00 90.12 115 VAL A C 1
ATOM 961 O O . VAL A 1 115 ? 4.145 -9.792 -2.567 1.00 90.12 115 VAL A O 1
ATOM 964 N N . ARG A 1 116 ? 3.282 -11.299 -4.007 1.00 92.50 116 ARG A N 1
ATOM 965 C CA . ARG A 1 116 ? 1.863 -11.070 -3.718 1.00 92.50 116 ARG A CA 1
ATOM 966 C C . ARG A 1 116 ? 1.236 -12.352 -3.194 1.00 92.50 116 ARG A C 1
ATOM 968 O O . ARG A 1 116 ? 1.726 -13.448 -3.463 1.00 92.50 116 ARG A O 1
ATOM 975 N N . SER A 1 117 ? 0.146 -12.218 -2.452 1.00 93.75 117 SER A N 1
ATOM 976 C CA . SER A 1 117 ? -0.625 -13.361 -1.978 1.00 93.75 117 SER A CA 1
ATOM 977 C C . SER A 1 117 ? -2.105 -13.019 -1.940 1.00 93.75 117 SER A C 1
ATOM 979 O O . SER A 1 117 ? -2.486 -11.901 -1.618 1.00 93.75 117 SER A O 1
ATOM 981 N N . LYS A 1 118 ? -2.961 -14.001 -2.226 1.00 95.31 118 LYS A N 1
ATOM 982 C CA . LYS A 1 118 ? -4.408 -13.861 -1.995 1.00 95.31 118 LYS A CA 1
ATOM 983 C C . LYS A 1 118 ? -4.778 -14.047 -0.519 1.00 95.31 118 LYS A C 1
ATOM 985 O O . LYS A 1 118 ? -5.886 -13.700 -0.122 1.00 95.31 118 LYS A O 1
ATOM 990 N N . ASN A 1 119 ? -3.870 -14.611 0.280 1.00 96.75 119 ASN A N 1
ATOM 991 C CA . ASN A 1 119 ? -4.083 -14.871 1.697 1.00 96.75 119 ASN A CA 1
ATOM 992 C C . ASN A 1 119 ? -3.737 -13.614 2.516 1.00 96.75 119 ASN A C 1
ATOM 994 O O . ASN A 1 119 ? -2.579 -13.177 2.540 1.00 96.75 119 ASN A O 1
ATOM 998 N N . TYR A 1 120 ? -4.745 -13.075 3.211 1.00 97.81 120 TYR A N 1
ATOM 999 C CA . TYR A 1 120 ? -4.660 -11.851 4.011 1.00 97.81 120 TYR A CA 1
ATOM 1000 C C . TYR A 1 120 ? -3.715 -11.952 5.211 1.00 97.81 120 TYR A C 1
ATOM 1002 O O . TYR A 1 120 ? -3.296 -10.917 5.724 1.00 97.81 120 TYR A O 1
ATOM 1010 N N . PHE A 1 121 ? -3.316 -13.160 5.614 1.00 97.12 121 PHE A N 1
ATOM 1011 C CA . PHE A 1 121 ? -2.306 -13.381 6.649 1.00 97.12 121 PHE A CA 1
ATOM 1012 C C . PHE A 1 121 ? -1.028 -12.569 6.387 1.00 97.12 121 PHE A C 1
ATOM 1014 O O . PHE A 1 121 ? -0.534 -11.864 7.263 1.00 97.12 121 PHE A O 1
ATOM 1021 N N . ASN A 1 122 ? -0.556 -12.564 5.134 1.00 95.44 122 ASN A N 1
ATOM 1022 C CA . ASN A 1 122 ? 0.650 -11.831 4.728 1.00 95.44 122 ASN A CA 1
ATOM 1023 C C . ASN A 1 122 ? 0.486 -10.303 4.808 1.00 95.44 122 ASN A C 1
ATOM 1025 O O . ASN A 1 122 ? 1.466 -9.564 4.758 1.00 95.44 122 ASN A O 1
ATOM 1029 N N . TYR A 1 123 ? -0.753 -9.829 4.934 1.00 96.38 123 TYR A N 1
ATOM 1030 C CA . TYR A 1 123 ? -1.119 -8.421 4.922 1.00 96.38 123 TYR A CA 1
ATOM 1031 C C . TYR A 1 123 ? -1.550 -7.901 6.296 1.00 96.38 123 TYR A C 1
ATOM 1033 O O . TYR A 1 123 ? -1.866 -6.719 6.387 1.00 96.38 123 TYR A O 1
ATOM 1041 N N . ILE A 1 124 ? -1.510 -8.710 7.368 1.00 96.69 124 ILE A N 1
ATOM 1042 C CA . ILE A 1 124 ? -1.851 -8.254 8.730 1.00 96.69 124 ILE A CA 1
ATOM 1043 C C . ILE A 1 124 ? -1.041 -6.998 9.082 1.00 96.69 124 ILE A C 1
ATOM 1045 O O . ILE A 1 124 ? -1.616 -5.942 9.335 1.00 96.69 124 ILE A O 1
ATOM 1049 N N . ASN A 1 125 ? 0.291 -7.063 9.010 1.00 94.00 125 ASN A N 1
ATOM 1050 C CA . ASN A 1 125 ? 1.136 -5.909 9.325 1.00 94.00 125 ASN A CA 1
ATOM 1051 C C . ASN A 1 125 ? 0.900 -4.704 8.377 1.00 94.00 125 ASN A C 1
ATOM 1053 O O . ASN A 1 125 ? 0.660 -3.604 8.878 1.00 94.00 125 ASN A O 1
ATOM 1057 N N . PRO A 1 126 ? 0.882 -4.861 7.033 1.00 94.31 126 PRO A N 1
ATOM 1058 C CA . PRO A 1 126 ? 0.470 -3.788 6.121 1.00 94.31 126 PRO A CA 1
ATOM 1059 C C . PRO A 1 126 ? -0.877 -3.131 6.462 1.00 94.31 126 PRO A C 1
ATOM 1061 O O . PRO A 1 126 ? -0.982 -1.906 6.418 1.00 94.31 126 PRO A O 1
ATOM 1064 N N . LEU A 1 127 ? -1.890 -3.912 6.842 1.00 97.06 127 LEU A N 1
ATOM 1065 C CA . LEU A 1 127 ? -3.215 -3.396 7.185 1.00 97.06 127 LEU A CA 1
ATOM 1066 C C . LEU A 1 127 ? -3.226 -2.644 8.517 1.00 97.06 127 LEU A C 1
ATOM 1068 O O . LEU A 1 127 ? -3.868 -1.601 8.614 1.00 97.06 127 LEU A O 1
ATOM 1072 N N . PHE A 1 128 ? -2.496 -3.118 9.529 1.00 96.06 128 PHE A N 1
ATOM 1073 C CA . PHE A 1 128 ? -2.348 -2.393 10.794 1.00 96.06 128 PHE A CA 1
ATOM 1074 C C . PHE A 1 128 ? -1.565 -1.085 10.621 1.00 96.06 128 PHE A C 1
ATOM 1076 O O . PHE A 1 128 ? -1.910 -0.077 11.242 1.00 96.06 128 PHE A O 1
ATOM 1083 N N . ASN A 1 129 ? -0.574 -1.058 9.726 1.00 93.88 129 ASN A N 1
ATOM 1084 C CA . ASN A 1 129 ? 0.099 0.183 9.337 1.00 93.88 129 ASN A CA 1
ATOM 1085 C C . ASN A 1 129 ? -0.869 1.145 8.631 1.00 93.88 129 ASN A C 1
ATOM 1087 O O . ASN A 1 129 ? -0.919 2.322 8.981 1.00 93.88 129 ASN A O 1
ATOM 1091 N N . LEU A 1 130 ? -1.688 0.647 7.698 1.00 95.62 130 LEU A N 1
ATOM 1092 C CA . LEU A 1 130 ? -2.703 1.449 7.009 1.00 95.62 130 LEU A CA 1
ATOM 1093 C C . LEU A 1 130 ? -3.746 2.020 7.983 1.00 95.62 130 LEU A C 1
ATOM 1095 O O . LEU A 1 130 ? -4.045 3.213 7.927 1.00 95.62 130 LEU A O 1
ATOM 1099 N N . LEU A 1 131 ? -4.257 1.193 8.902 1.00 96.81 131 LEU A N 1
ATOM 1100 C CA . LEU A 1 131 ? -5.152 1.621 9.978 1.00 96.81 131 LEU A CA 1
ATOM 1101 C C . LEU A 1 131 ? -4.494 2.737 10.783 1.00 96.81 131 LEU A C 1
ATOM 1103 O O . LEU A 1 131 ? -5.088 3.794 10.987 1.00 96.81 131 LEU A O 1
ATOM 1107 N N . GLY A 1 132 ? -3.246 2.524 11.200 1.00 94.81 132 GLY A N 1
ATOM 1108 C CA . GLY A 1 132 ? -2.519 3.492 12.000 1.00 94.81 132 GLY A CA 1
ATOM 1109 C C . GLY A 1 132 ? -2.296 4.829 11.294 1.00 94.81 132 GLY A C 1
ATOM 1110 O O . GLY A 1 132 ? -2.393 5.873 11.940 1.00 94.81 132 GLY A O 1
ATOM 1111 N N . ASN A 1 133 ? -2.058 4.805 9.981 1.00 94.00 133 ASN A N 1
ATOM 1112 C CA . ASN A 1 133 ? -1.941 6.008 9.163 1.00 94.00 133 ASN A CA 1
ATOM 1113 C C . ASN A 1 133 ? -3.261 6.790 9.135 1.00 94.00 133 ASN A C 1
ATOM 1115 O O . ASN A 1 133 ? -3.250 7.994 9.371 1.00 94.00 133 ASN A O 1
ATOM 1119 N N . PHE A 1 134 ? -4.407 6.133 8.927 1.00 96.50 134 PHE A N 1
ATOM 1120 C CA . PHE A 1 134 ? -5.703 6.824 8.939 1.00 96.50 134 PHE A CA 1
ATOM 1121 C C . PHE A 1 134 ? -6.087 7.368 10.317 1.00 96.50 134 PHE A C 1
ATOM 1123 O O . PHE A 1 134 ? -6.612 8.477 10.400 1.00 96.50 134 PHE A O 1
ATOM 1130 N N . VAL A 1 135 ? -5.772 6.648 11.399 1.00 96.06 135 VAL A N 1
ATOM 1131 C CA . VAL A 1 135 ? -5.959 7.165 12.766 1.00 96.06 135 VAL A CA 1
ATOM 1132 C C . VAL A 1 135 ? -5.099 8.407 13.004 1.00 96.06 135 VAL A C 1
ATOM 1134 O O . VAL A 1 135 ? -5.589 9.388 13.559 1.00 96.06 135 VAL A O 1
ATOM 1137 N N . ASN A 1 136 ? -3.845 8.411 12.541 1.00 94.19 136 ASN A N 1
ATOM 1138 C CA . ASN A 1 136 ? -2.981 9.590 12.624 1.00 94.19 136 ASN A CA 1
ATOM 1139 C C . ASN A 1 136 ? -3.554 10.776 11.837 1.00 94.19 136 ASN A C 1
ATOM 1141 O O . ASN A 1 136 ? -3.615 11.879 12.373 1.00 94.19 136 ASN A O 1
ATOM 1145 N N . LEU A 1 137 ? -3.990 10.559 10.592 1.00 94.56 137 LEU A N 1
ATOM 1146 C CA . LEU A 1 137 ? -4.574 11.611 9.752 1.00 94.56 137 LEU A CA 1
ATOM 1147 C C . LEU A 1 137 ? -5.834 12.208 10.382 1.00 94.56 137 LEU A C 1
ATOM 1149 O O . LEU A 1 137 ? -5.994 13.427 10.392 1.00 94.56 137 LEU A O 1
ATOM 1153 N N . TYR A 1 138 ? -6.694 11.360 10.949 1.00 95.81 138 TYR A N 1
ATOM 1154 C CA . TYR A 1 138 ? -7.895 11.801 11.652 1.00 95.81 138 TYR A CA 1
ATOM 1155 C C . TYR A 1 138 ? -7.565 12.618 12.902 1.00 95.81 138 TYR A C 1
ATOM 1157 O O . TYR A 1 138 ? -8.088 13.716 13.073 1.00 95.81 138 TYR A O 1
ATOM 1165 N N . PHE A 1 139 ? -6.651 12.122 13.741 1.00 94.94 139 PHE A N 1
ATOM 1166 C CA . PHE A 1 139 ? -6.207 12.814 14.952 1.00 94.94 139 PHE A CA 1
ATOM 1167 C C . PHE A 1 139 ? -5.586 14.188 14.656 1.00 94.94 139 PHE A C 1
ATOM 1169 O O . PHE A 1 139 ? -5.840 15.156 15.373 1.00 94.94 139 PHE A O 1
ATOM 1176 N N . LEU A 1 140 ? -4.781 14.279 13.596 1.00 92.94 140 LEU A N 1
ATOM 1177 C CA . LEU A 1 140 ? -4.107 15.514 13.193 1.00 92.94 140 LEU A CA 1
ATOM 1178 C C . LEU A 1 140 ? -4.999 16.447 12.364 1.00 92.94 140 LEU A C 1
ATOM 1180 O O . LEU A 1 140 ? -4.598 17.578 12.109 1.00 92.94 140 LEU A O 1
ATOM 1184 N N . ASN A 1 141 ? -6.183 15.985 11.946 1.00 93.44 141 ASN A N 1
ATOM 1185 C CA . ASN A 1 141 ? -7.065 16.682 11.012 1.00 93.44 141 ASN A CA 1
ATOM 1186 C C . ASN A 1 141 ? -6.354 17.069 9.694 1.00 93.44 141 ASN A C 1
ATOM 1188 O O . ASN A 1 141 ? -6.481 18.191 9.208 1.00 93.44 141 ASN A O 1
ATOM 1192 N N . ILE A 1 142 ? -5.576 16.136 9.134 1.00 92.75 142 ILE A N 1
ATOM 1193 C CA . ILE A 1 142 ? -4.807 16.332 7.896 1.00 92.75 142 ILE A CA 1
ATOM 1194 C C . ILE A 1 142 ? -5.582 15.762 6.706 1.00 92.75 142 ILE A C 1
ATOM 1196 O O . ILE A 1 142 ? -5.982 14.594 6.708 1.00 92.75 142 ILE A O 1
ATOM 1200 N N . ASP A 1 143 ? -5.756 16.578 5.665 1.00 92.12 143 ASP A N 1
ATOM 1201 C CA . ASP A 1 143 ? -6.358 16.160 4.400 1.00 92.12 143 ASP A CA 1
ATOM 1202 C C . ASP A 1 143 ? -5.314 15.738 3.352 1.00 92.12 143 ASP A C 1
ATOM 1204 O O . ASP A 1 143 ? -4.109 15.897 3.534 1.00 92.12 143 ASP A O 1
ATOM 1208 N N . ILE A 1 144 ? -5.782 15.190 2.227 1.00 92.75 144 ILE A N 1
ATOM 1209 C CA . ILE A 1 144 ? -4.905 14.674 1.169 1.00 92.75 144 ILE A CA 1
ATOM 1210 C C . ILE A 1 144 ? -4.035 15.751 0.505 1.00 92.75 144 ILE A C 1
ATOM 1212 O O . ILE A 1 144 ? -2.897 15.475 0.128 1.00 92.75 144 ILE A O 1
ATOM 1216 N N . ILE A 1 145 ? -4.534 16.982 0.377 1.00 92.06 145 ILE A N 1
ATOM 1217 C CA . ILE A 1 145 ? -3.794 18.077 -0.255 1.00 92.06 145 ILE A CA 1
ATOM 1218 C C . ILE A 1 145 ? -2.641 18.498 0.649 1.00 92.06 145 ILE A C 1
ATOM 1220 O O . ILE A 1 145 ? -1.525 18.684 0.162 1.00 92.06 145 ILE A O 1
ATOM 1224 N N . THR A 1 146 ? -2.885 18.574 1.957 1.00 92.12 146 THR A N 1
ATOM 1225 C CA . THR A 1 146 ? -1.853 18.831 2.963 1.00 92.12 146 THR A CA 1
ATOM 1226 C C . THR A 1 146 ? -0.753 17.767 2.928 1.00 92.12 146 THR A C 1
ATOM 1228 O O . THR A 1 146 ? 0.426 18.115 3.016 1.00 92.12 146 THR A O 1
ATOM 1231 N N . ILE A 1 147 ? -1.105 16.485 2.738 1.00 91.00 147 ILE A N 1
ATOM 1232 C CA . ILE A 1 147 ? -0.126 15.391 2.580 1.00 91.00 147 ILE A CA 1
ATOM 1233 C C . ILE A 1 147 ? 0.753 15.636 1.352 1.00 91.00 147 ILE A C 1
ATOM 1235 O O . ILE A 1 147 ? 1.978 15.661 1.467 1.00 91.00 147 ILE A O 1
ATOM 1239 N N . ILE A 1 148 ? 0.138 15.848 0.184 1.00 89.69 148 ILE A N 1
ATOM 1240 C CA . ILE A 1 148 ? 0.857 15.966 -1.093 1.00 89.69 148 ILE A CA 1
ATOM 1241 C C . ILE A 1 148 ? 1.780 17.185 -1.104 1.00 89.69 148 ILE A C 1
ATOM 1243 O O . ILE A 1 148 ? 2.926 17.091 -1.544 1.00 89.69 148 ILE A O 1
ATOM 1247 N N . LYS A 1 149 ? 1.307 18.320 -0.582 1.00 89.12 149 LYS A N 1
ATOM 1248 C CA . LYS A 1 149 ? 2.106 19.545 -0.483 1.00 89.12 149 LYS A CA 1
ATOM 1249 C C . LYS A 1 149 ? 3.115 19.533 0.665 1.00 89.12 149 LYS A C 1
ATOM 1251 O O . LYS A 1 149 ? 3.963 20.419 0.730 1.00 89.12 149 LYS A O 1
ATOM 1256 N N . ARG A 1 150 ? 3.039 18.538 1.556 1.00 87.69 150 ARG A N 1
ATOM 1257 C CA . ARG A 1 150 ? 3.842 18.435 2.782 1.00 87.69 150 ARG A CA 1
ATOM 1258 C C . ARG A 1 150 ? 3.682 19.649 3.708 1.00 87.69 150 ARG A C 1
ATOM 1260 O O . ARG A 1 150 ? 4.630 20.072 4.363 1.00 87.69 150 ARG A O 1
ATOM 1267 N N . GLU A 1 151 ? 2.469 20.196 3.769 1.00 88.75 151 GLU A N 1
ATOM 1268 C CA . GLU A 1 151 ? 2.106 21.387 4.555 1.00 88.75 151 GLU A CA 1
ATOM 1269 C C . GLU A 1 151 ? 1.683 21.013 5.989 1.00 88.75 151 GLU A C 1
ATOM 1271 O O . GLU A 1 151 ? 0.627 21.409 6.472 1.00 88.75 151 GLU A O 1
ATOM 1276 N N . TYR A 1 152 ? 2.495 20.215 6.680 1.00 85.12 152 TYR A N 1
ATOM 1277 C CA . TYR A 1 152 ? 2.240 19.779 8.057 1.00 85.12 152 TYR A CA 1
ATOM 1278 C C . TYR A 1 152 ? 3.456 20.019 8.959 1.00 85.12 152 TYR A C 1
ATOM 1280 O O . TYR A 1 152 ? 4.573 20.244 8.489 1.00 85.12 152 TYR A O 1
ATOM 1288 N N . GLU A 1 153 ? 3.237 19.999 10.275 1.00 78.69 153 GLU A N 1
ATOM 1289 C CA . GLU A 1 153 ? 4.270 20.313 11.265 1.00 78.69 153 GLU A CA 1
ATOM 1290 C C . GLU A 1 153 ? 5.509 19.407 11.146 1.00 78.69 153 GLU A C 1
ATOM 1292 O O . GLU A 1 153 ? 5.425 18.191 10.936 1.00 78.69 153 GLU A O 1
ATOM 1297 N N . LYS A 1 154 ? 6.697 20.000 11.327 1.00 71.75 154 LYS A N 1
ATOM 1298 C CA . LYS A 1 154 ? 7.957 19.248 11.365 1.00 71.75 154 LYS A CA 1
ATOM 1299 C C . LYS A 1 154 ? 7.953 18.272 12.544 1.00 71.75 154 LYS A C 1
ATOM 1301 O O . LYS A 1 154 ? 7.583 18.626 13.658 1.00 71.75 154 LYS A O 1
ATOM 1306 N N . GLY A 1 155 ? 8.433 17.053 12.304 1.00 68.00 155 GLY A N 1
ATOM 1307 C CA . GLY A 1 155 ? 8.485 15.993 13.317 1.00 68.00 155 GLY A CA 1
ATOM 1308 C C . GLY A 1 155 ? 7.263 15.076 13.331 1.00 68.00 155 GLY A C 1
A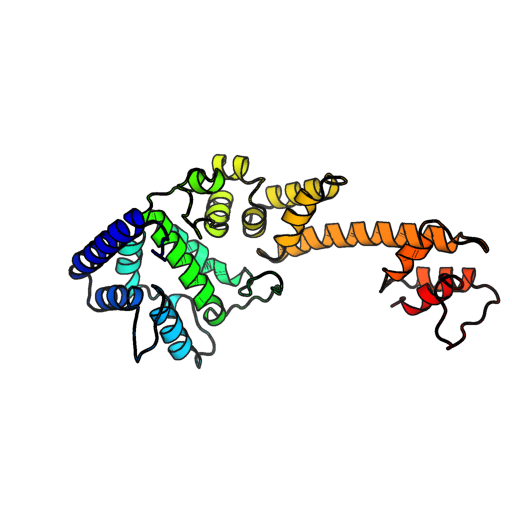TOM 1309 O O . GLY A 1 155 ? 7.241 14.117 14.107 1.00 68.00 155 GLY A O 1
ATOM 1310 N N . VAL A 1 156 ? 6.282 15.314 12.454 1.00 74.12 156 VAL A N 1
ATOM 1311 C CA . VAL A 1 156 ? 5.221 14.344 12.200 1.00 74.12 156 VAL A CA 1
ATOM 1312 C C . VAL A 1 156 ? 5.662 13.378 11.097 1.00 74.12 156 VAL A C 1
ATOM 1314 O O . VAL A 1 156 ? 5.761 13.729 9.922 1.00 74.12 156 VAL A O 1
ATOM 1317 N N . TYR A 1 157 ? 5.980 12.151 11.505 1.00 69.62 157 TYR A N 1
ATOM 1318 C CA . TYR A 1 157 ? 6.443 11.077 10.625 1.00 69.62 157 TYR A CA 1
ATOM 1319 C C . TYR A 1 157 ? 5.309 10.094 10.314 1.00 69.62 157 TYR A C 1
ATOM 1321 O O . TYR A 1 157 ? 4.363 9.955 11.088 1.00 69.62 157 TYR A O 1
ATOM 1329 N N . GLY A 1 158 ? 5.412 9.386 9.184 1.00 68.62 158 GLY A N 1
ATOM 1330 C CA . GLY A 1 158 ? 4.431 8.362 8.800 1.00 68.62 158 GLY A CA 1
ATOM 1331 C C . GLY A 1 158 ? 3.070 8.913 8.357 1.00 68.62 158 GLY A C 1
ATOM 1332 O O . GLY A 1 158 ? 2.068 8.219 8.479 1.00 68.62 158 GLY A O 1
ATOM 1333 N N . ILE A 1 159 ? 3.025 10.163 7.880 1.00 80.62 159 ILE A N 1
ATOM 1334 C CA . ILE A 1 159 ? 1.830 10.760 7.253 1.00 80.62 159 ILE A CA 1
ATOM 1335 C C . ILE A 1 159 ? 1.712 10.346 5.784 1.00 80.62 159 ILE A C 1
ATOM 1337 O O . ILE A 1 159 ? 0.601 10.263 5.261 1.00 80.62 159 ILE A O 1
ATOM 1341 N N . ASP A 1 160 ? 2.845 10.099 5.119 1.00 82.44 160 ASP A N 1
ATOM 1342 C CA . ASP A 1 160 ? 2.848 9.717 3.711 1.00 82.44 160 ASP A CA 1
ATOM 1343 C C . ASP A 1 160 ? 1.999 8.456 3.497 1.00 82.44 160 ASP A C 1
ATOM 1345 O O . ASP A 1 160 ? 2.194 7.422 4.145 1.00 82.44 160 ASP A O 1
ATOM 1349 N N . ASN A 1 161 ? 1.005 8.576 2.621 1.00 89.81 161 ASN A N 1
ATOM 1350 C CA . ASN A 1 161 ? -0.017 7.562 2.422 1.00 89.81 161 ASN A CA 1
ATOM 1351 C C . ASN A 1 161 ? -0.298 7.392 0.925 1.00 89.81 161 ASN A C 1
ATOM 1353 O O . ASN A 1 161 ? -1.327 7.855 0.421 1.00 89.81 161 ASN A O 1
ATOM 1357 N N . PRO A 1 162 ? 0.602 6.707 0.197 1.00 92.75 162 PRO A N 1
ATOM 1358 C CA . PRO A 1 162 ? 0.466 6.524 -1.243 1.00 92.75 162 PRO A CA 1
ATOM 1359 C C . PRO A 1 162 ? -0.792 5.730 -1.618 1.00 92.75 162 PRO A C 1
ATOM 1361 O O . PRO A 1 162 ? -1.301 5.909 -2.717 1.00 92.75 162 PRO A O 1
ATOM 1364 N N . TYR A 1 163 ? -1.342 4.913 -0.710 1.00 95.19 163 TYR A N 1
ATOM 1365 C CA . TYR A 1 163 ? -2.616 4.228 -0.935 1.00 95.19 163 TYR A CA 1
ATOM 1366 C C . TYR A 1 163 ? -3.812 5.185 -0.907 1.00 95.19 163 TYR A C 1
ATOM 1368 O O . TYR A 1 163 ? -4.726 5.033 -1.711 1.00 95.19 163 TYR A O 1
ATOM 1376 N N . TYR A 1 164 ? -3.813 6.179 -0.013 1.00 95.56 164 TYR A N 1
ATOM 1377 C CA . TYR A 1 164 ? -4.859 7.205 0.008 1.00 95.56 164 TYR A CA 1
ATOM 1378 C C . TYR A 1 164 ? -4.757 8.132 -1.212 1.00 95.56 164 TYR A C 1
ATOM 1380 O O . TYR A 1 164 ? -5.772 8.449 -1.824 1.00 95.56 164 TYR A O 1
ATOM 1388 N N . ILE A 1 165 ? -3.539 8.498 -1.625 1.00 95.75 165 ILE A N 1
ATOM 1389 C CA . ILE A 1 165 ? -3.329 9.264 -2.864 1.00 95.75 165 ILE A CA 1
ATOM 1390 C C . ILE A 1 165 ? -3.828 8.456 -4.073 1.00 95.75 165 ILE A C 1
ATOM 1392 O O . ILE A 1 165 ? -4.607 8.975 -4.864 1.00 95.75 165 ILE A O 1
ATOM 1396 N N . ALA A 1 166 ? -3.454 7.176 -4.183 1.00 96.62 166 ALA A N 1
ATOM 1397 C CA . ALA A 1 166 ? -3.914 6.294 -5.259 1.00 96.62 166 ALA A CA 1
ATOM 1398 C C . ALA A 1 166 ? -5.441 6.137 -5.290 1.00 96.62 166 ALA A C 1
ATOM 1400 O O . ALA A 1 166 ? -6.042 6.193 -6.357 1.00 96.62 166 ALA A O 1
ATOM 1401 N N . TYR A 1 167 ? -6.072 6.014 -4.120 1.00 97.19 167 TYR A N 1
ATOM 1402 C CA . TYR A 1 167 ? -7.526 5.996 -3.996 1.00 97.19 167 TYR A CA 1
ATOM 1403 C C . TYR A 1 167 ? -8.171 7.264 -4.580 1.00 97.19 167 TYR A C 1
ATOM 1405 O O . TYR A 1 167 ? -9.154 7.175 -5.310 1.00 97.19 167 TYR A O 1
ATOM 1413 N N . GLU A 1 168 ? -7.633 8.448 -4.281 1.00 96.56 168 GLU A N 1
ATOM 1414 C CA . GLU A 1 168 ? -8.173 9.714 -4.797 1.00 96.56 168 GLU A CA 1
ATOM 1415 C C . GLU A 1 168 ? -7.944 9.867 -6.310 1.00 96.56 168 GLU A C 1
ATOM 1417 O O . GLU A 1 168 ? -8.816 10.387 -7.008 1.00 96.56 168 GLU A O 1
ATOM 1422 N N . ILE A 1 169 ? -6.815 9.371 -6.832 1.00 96.38 169 ILE A N 1
ATOM 1423 C CA . ILE A 1 169 ? -6.552 9.290 -8.280 1.00 96.38 169 ILE A CA 1
ATOM 1424 C C . ILE A 1 169 ? -7.611 8.421 -8.965 1.00 96.38 169 ILE A C 1
ATOM 1426 O O . ILE A 1 169 ? -8.210 8.849 -9.950 1.00 96.38 169 ILE A O 1
ATOM 1430 N N . ASP A 1 170 ? -7.864 7.223 -8.434 1.00 96.88 170 ASP A N 1
ATOM 1431 C CA . ASP A 1 170 ? -8.812 6.263 -9.013 1.00 96.88 170 ASP A CA 1
ATOM 1432 C C . ASP A 1 170 ? -10.261 6.766 -8.968 1.00 96.88 170 ASP A C 1
ATOM 1434 O O . ASP A 1 170 ? -11.076 6.399 -9.812 1.00 96.88 170 ASP A O 1
ATOM 1438 N N . ASN A 1 171 ? -10.574 7.657 -8.024 1.00 96.94 171 ASN A N 1
ATOM 1439 C CA . ASN A 1 171 ? -11.864 8.338 -7.930 1.00 96.94 171 ASN A CA 1
ATOM 1440 C C . ASN A 1 171 ? -11.936 9.643 -8.753 1.00 96.94 171 ASN A C 1
ATOM 1442 O O . ASN A 1 171 ? -12.914 10.383 -8.645 1.00 96.94 171 ASN A O 1
ATOM 1446 N N . GLY A 1 172 ? -10.926 9.940 -9.580 1.00 95.50 172 GLY A N 1
ATOM 1447 C CA . GLY A 1 172 ? -10.943 11.072 -10.511 1.00 95.50 172 GLY A CA 1
ATOM 1448 C C . GLY A 1 172 ? -10.775 12.442 -9.851 1.00 95.50 172 GLY A C 1
ATOM 1449 O O . GLY A 1 172 ? -11.227 13.452 -10.391 1.00 95.50 172 GLY A O 1
ATOM 1450 N N . ASN A 1 173 ? -10.144 12.515 -8.676 1.00 95.75 173 ASN A N 1
ATOM 1451 C CA . ASN A 1 173 ? -9.846 13.794 -8.043 1.00 95.75 173 ASN A CA 1
ATOM 1452 C C . ASN A 1 173 ? -8.806 14.554 -8.886 1.00 95.75 173 ASN A C 1
ATOM 1454 O O . ASN A 1 173 ? -7.618 14.258 -8.820 1.00 95.75 173 ASN A O 1
ATOM 1458 N N . GLN A 1 174 ? -9.229 15.545 -9.677 1.00 93.56 174 GLN A N 1
ATOM 1459 C CA . GLN A 1 174 ? -8.314 16.251 -10.586 1.00 93.56 174 GLN A CA 1
ATOM 1460 C C . GLN A 1 174 ? -7.206 17.005 -9.836 1.00 93.56 174 GLN A C 1
ATOM 1462 O O . GLN A 1 174 ? -6.041 16.942 -10.212 1.00 93.56 174 GLN A O 1
ATOM 1467 N N . LYS A 1 175 ? -7.541 17.640 -8.705 1.00 93.00 175 LYS A N 1
ATOM 1468 C CA . LYS A 1 175 ? -6.556 18.321 -7.847 1.00 93.00 175 LYS A CA 1
ATOM 1469 C C . LYS A 1 175 ? -5.534 17.330 -7.273 1.00 93.00 175 LYS A C 1
ATOM 1471 O O . LYS A 1 175 ? -4.356 17.655 -7.161 1.00 93.00 175 LYS A O 1
ATOM 1476 N N . VAL A 1 176 ? -6.025 16.130 -6.947 1.00 92.38 176 VAL A N 1
ATOM 1477 C CA . VAL A 1 176 ? -5.299 14.853 -6.859 1.00 92.38 176 VAL A CA 1
ATOM 1478 C C . VAL A 1 176 ? -4.130 14.726 -7.833 1.00 92.38 176 VAL A C 1
ATOM 1480 O O . VAL A 1 176 ? -2.942 14.867 -7.538 1.00 92.38 176 VAL A O 1
ATOM 1483 N N . ILE A 1 177 ? -4.577 14.460 -9.054 1.00 91.62 177 ILE A N 1
ATOM 1484 C CA . ILE A 1 177 ? -3.835 14.080 -10.244 1.00 91.62 177 ILE A CA 1
ATOM 1485 C C . ILE A 1 177 ? -2.818 15.161 -10.620 1.00 91.62 177 ILE A C 1
ATOM 1487 O O . ILE A 1 177 ? -1.639 14.848 -10.781 1.00 91.62 177 ILE A O 1
ATOM 1491 N N . ASP A 1 178 ? -3.228 16.429 -10.636 1.00 87.62 178 ASP A N 1
ATOM 1492 C CA . ASP A 1 178 ? -2.376 17.558 -11.030 1.00 87.62 178 ASP A CA 1
ATOM 1493 C C . ASP A 1 178 ? -1.160 17.736 -10.104 1.00 87.62 178 ASP A C 1
ATOM 1495 O O . ASP A 1 178 ? -0.091 18.169 -10.533 1.00 87.62 178 ASP A O 1
ATOM 1499 N N . LEU A 1 179 ? -1.300 17.384 -8.821 1.00 84.81 179 LEU A N 1
ATOM 1500 C CA . LEU A 1 179 ? -0.232 17.496 -7.821 1.00 84.81 179 LEU A CA 1
ATOM 1501 C C . LEU A 1 179 ? 0.577 16.196 -7.648 1.00 84.81 179 LEU A C 1
ATOM 1503 O O . LEU A 1 179 ? 1.597 16.183 -6.956 1.00 84.81 179 LEU A O 1
ATOM 1507 N N . THR A 1 180 ? 0.135 15.092 -8.257 1.00 78.06 180 THR A N 1
ATOM 1508 C CA . THR A 1 180 ? 0.656 13.738 -8.005 1.00 78.06 180 THR A CA 1
ATOM 1509 C C . THR A 1 180 ? 1.986 13.446 -8.699 1.00 78.06 180 THR A C 1
ATOM 1511 O O . THR A 1 180 ? 2.630 12.461 -8.351 1.00 78.06 180 THR A O 1
ATOM 1514 N N . TYR A 1 181 ? 2.474 14.307 -9.598 1.00 68.19 181 TYR A N 1
ATOM 1515 C CA . TYR A 1 181 ? 3.732 14.086 -10.332 1.00 68.19 181 TYR A CA 1
ATOM 1516 C C . TYR A 1 181 ? 4.935 13.710 -9.432 1.00 68.19 181 TYR A C 1
ATOM 1518 O O . TYR A 1 181 ? 5.828 12.985 -9.859 1.00 68.19 181 TYR A O 1
ATOM 1526 N N . ASN A 1 182 ? 4.933 14.130 -8.160 1.00 69.38 182 ASN A N 1
ATOM 1527 C CA . ASN A 1 182 ? 5.988 13.817 -7.189 1.00 69.38 182 ASN A CA 1
ATOM 1528 C C . ASN A 1 182 ? 5.742 12.554 -6.331 1.00 69.38 182 ASN A C 1
ATOM 1530 O O . ASN A 1 182 ? 6.593 12.200 -5.519 1.00 69.38 182 ASN A O 1
ATOM 1534 N N . ASN A 1 183 ? 4.606 11.864 -6.483 1.00 86.06 183 ASN A N 1
ATOM 1535 C CA . ASN A 1 183 ? 4.224 10.673 -5.712 1.00 86.06 183 ASN A CA 1
ATOM 1536 C C . ASN A 1 183 ? 4.191 9.418 -6.599 1.00 86.06 183 ASN A C 1
ATOM 1538 O O . ASN A 1 183 ? 3.145 8.793 -6.784 1.00 86.06 183 ASN A O 1
ATOM 1542 N N . MET A 1 184 ? 5.361 9.017 -7.110 1.00 91.56 184 MET A N 1
ATOM 1543 C CA . MET A 1 184 ? 5.517 7.881 -8.037 1.00 91.56 184 MET A CA 1
ATOM 1544 C C . MET A 1 184 ? 4.848 6.599 -7.528 1.00 91.56 184 MET A C 1
ATOM 1546 O O . MET A 1 184 ? 4.148 5.914 -8.269 1.00 91.56 184 MET A O 1
ATOM 1550 N N . LYS A 1 185 ? 4.986 6.298 -6.232 1.00 92.38 185 LYS A N 1
ATOM 1551 C CA . LYS A 1 185 ? 4.369 5.109 -5.634 1.00 92.38 185 LYS A CA 1
ATOM 1552 C C . LYS A 1 185 ? 2.844 5.101 -5.743 1.00 92.38 185 LYS A C 1
ATOM 1554 O O . LYS A 1 185 ? 2.268 4.047 -5.989 1.00 92.38 185 LYS A O 1
ATOM 1559 N N . ALA A 1 186 ? 2.194 6.252 -5.574 1.00 95.31 186 ALA A N 1
ATOM 1560 C CA . ALA A 1 186 ? 0.745 6.356 -5.701 1.00 95.31 186 ALA A C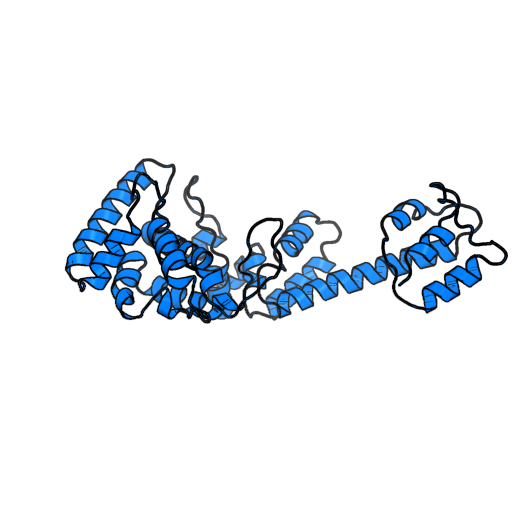A 1
ATOM 1561 C C . ALA A 1 186 ? 0.291 6.105 -7.145 1.00 95.31 186 ALA A C 1
ATOM 1563 O O . ALA A 1 186 ? -0.672 5.371 -7.349 1.00 95.31 186 ALA A O 1
ATOM 1564 N N . ILE A 1 187 ? 1.030 6.623 -8.135 1.00 96.50 187 ILE A N 1
ATOM 1565 C CA . ILE A 1 187 ? 0.760 6.367 -9.560 1.00 96.50 187 ILE A CA 1
ATOM 1566 C C . ILE A 1 187 ? 0.780 4.860 -9.835 1.00 96.50 187 ILE A C 1
ATOM 1568 O O . ILE A 1 187 ? -0.167 4.324 -10.403 1.00 96.50 187 ILE A O 1
ATOM 1572 N N . PHE A 1 188 ? 1.808 4.152 -9.359 1.00 95.94 188 PHE A N 1
ATOM 1573 C CA . PHE A 1 188 ? 1.936 2.711 -9.592 1.00 95.94 188 PHE A CA 1
ATOM 1574 C C . PHE A 1 188 ? 0.932 1.850 -8.818 1.00 95.94 188 PHE A C 1
ATOM 1576 O O . PHE A 1 188 ? 0.629 0.741 -9.262 1.00 95.94 188 PHE A O 1
ATOM 1583 N N . ILE A 1 189 ? 0.410 2.328 -7.685 1.00 96.06 189 ILE A N 1
ATOM 1584 C CA . ILE A 1 189 ? -0.694 1.678 -6.957 1.00 96.06 189 ILE A CA 1
ATOM 1585 C C . ILE A 1 189 ? -2.032 1.911 -7.673 1.00 96.06 189 ILE A C 1
ATOM 1587 O O . ILE A 1 189 ? -2.876 1.019 -7.664 1.00 96.06 189 ILE A O 1
ATOM 1591 N N . SER A 1 190 ? -2.218 3.084 -8.282 1.00 96.56 190 SER A N 1
ATOM 1592 C CA . SER A 1 190 ? -3.466 3.477 -8.940 1.00 96.56 190 SER A CA 1
ATOM 1593 C C . SER A 1 190 ? -3.757 2.666 -10.208 1.00 96.56 190 SER A C 1
ATOM 1595 O O . SER A 1 190 ? -2.860 2.148 -10.882 1.00 96.56 190 SER A O 1
ATOM 1597 N N . ASN A 1 191 ? -5.033 2.602 -10.569 1.00 96.44 191 ASN A N 1
ATOM 1598 C CA . ASN A 1 191 ? -5.522 2.026 -11.816 1.00 96.44 191 ASN A CA 1
ATOM 1599 C C . ASN A 1 191 ? -5.444 3.009 -13.002 1.00 96.44 191 ASN A C 1
ATOM 1601 O O . ASN A 1 191 ? -5.803 2.645 -14.124 1.00 96.44 191 ASN A O 1
ATOM 1605 N N . ASN A 1 192 ? -4.951 4.235 -12.798 1.00 96.38 192 ASN A N 1
ATOM 1606 C CA . ASN A 1 192 ? -4.882 5.270 -13.829 1.00 96.38 192 ASN A CA 1
ATOM 1607 C C . ASN A 1 192 ? -3.751 5.006 -14.846 1.00 96.38 192 ASN A C 1
ATOM 1609 O O . ASN A 1 192 ? -2.587 5.348 -14.627 1.00 96.38 192 ASN A O 1
ATOM 1613 N N . LYS A 1 193 ? -4.104 4.392 -15.984 1.00 96.19 193 LYS A N 1
ATOM 1614 C CA . LYS A 1 193 ? -3.150 4.034 -17.051 1.00 96.19 193 LYS A CA 1
ATOM 1615 C C . LYS A 1 193 ? -2.540 5.234 -17.751 1.00 96.19 193 LYS A C 1
ATOM 1617 O O . LYS A 1 193 ? -1.367 5.182 -18.096 1.00 96.19 193 LYS A O 1
ATOM 1622 N N . GLU A 1 194 ? -3.288 6.321 -17.888 1.00 95.44 194 GLU A N 1
ATOM 1623 C CA . GLU A 1 194 ? -2.780 7.548 -18.496 1.00 95.44 194 GLU A CA 1
ATOM 1624 C C . GLU A 1 194 ? -1.597 8.111 -17.696 1.00 95.44 194 GLU A C 1
ATOM 1626 O O . GLU A 1 194 ? -0.549 8.410 -18.268 1.00 95.44 194 GLU A O 1
ATOM 1631 N N . LEU A 1 195 ? -1.708 8.169 -16.364 1.00 95.62 195 LEU A N 1
ATOM 1632 C CA . LEU A 1 195 ? -0.604 8.595 -15.504 1.00 95.62 195 LEU A CA 1
ATOM 1633 C C . LEU A 1 195 ? 0.600 7.656 -15.603 1.00 95.62 195 LEU A C 1
ATOM 1635 O O . LEU A 1 195 ? 1.726 8.135 -15.704 1.00 95.62 195 LEU A O 1
ATOM 1639 N N . VAL A 1 196 ? 0.380 6.339 -15.632 1.00 96.62 196 VAL A N 1
ATOM 1640 C CA . VAL A 1 196 ? 1.461 5.350 -15.795 1.00 96.62 196 VAL A CA 1
ATOM 1641 C C . VAL A 1 196 ? 2.162 5.518 -17.150 1.00 96.62 196 VAL A C 1
ATOM 1643 O O . VAL A 1 196 ? 3.393 5.511 -17.221 1.00 96.62 196 VAL A O 1
ATOM 1646 N N . GLU A 1 197 ? 1.409 5.744 -18.227 1.00 96.50 197 GLU A N 1
ATOM 1647 C CA . GLU A 1 197 ? 1.959 6.015 -19.555 1.00 96.50 197 GLU A CA 1
ATOM 1648 C C . GLU A 1 197 ? 2.767 7.317 -19.593 1.00 96.50 197 GLU A C 1
ATOM 1650 O O . GLU A 1 197 ? 3.863 7.347 -20.163 1.00 96.50 197 GLU A O 1
ATOM 1655 N N . LEU A 1 198 ? 2.261 8.383 -18.965 1.00 95.62 198 LEU A N 1
ATOM 1656 C CA . LEU A 1 198 ? 2.973 9.652 -18.815 1.00 95.62 198 LEU A CA 1
ATOM 1657 C C . LEU A 1 198 ? 4.264 9.475 -18.007 1.00 95.62 198 LEU A C 1
ATOM 1659 O O . LEU A 1 198 ? 5.299 10.014 -18.401 1.00 95.62 198 LEU A O 1
ATOM 1663 N N . THR A 1 199 ? 4.249 8.670 -16.941 1.00 95.31 199 THR A N 1
ATOM 1664 C CA . THR A 1 199 ? 5.458 8.309 -16.187 1.00 95.31 199 THR A CA 1
ATOM 1665 C C . THR A 1 199 ? 6.457 7.532 -17.051 1.00 95.31 199 THR A C 1
ATOM 1667 O O . THR A 1 199 ? 7.658 7.795 -16.980 1.00 95.31 199 THR A O 1
ATOM 1670 N N . GLY A 1 200 ? 5.995 6.637 -17.927 1.00 95.56 200 GLY A N 1
ATOM 1671 C CA . GLY A 1 200 ? 6.849 5.952 -18.904 1.00 95.56 200 GLY A CA 1
ATOM 1672 C C . GLY A 1 200 ? 7.505 6.910 -19.906 1.00 95.56 200 GLY A C 1
ATOM 1673 O O . GLY A 1 200 ? 8.714 6.848 -20.138 1.00 95.56 200 GLY A O 1
ATOM 1674 N N . LYS A 1 201 ? 6.737 7.860 -20.456 1.00 95.31 201 LYS A N 1
ATOM 1675 C CA . LYS A 1 201 ? 7.263 8.916 -21.345 1.00 95.31 201 LYS A CA 1
ATOM 1676 C C . LYS A 1 201 ? 8.268 9.811 -20.620 1.00 95.31 201 LYS A C 1
ATOM 1678 O O . LYS A 1 201 ? 9.302 10.163 -21.187 1.00 95.31 201 LYS A O 1
ATOM 1683 N N . LEU A 1 202 ? 7.992 10.139 -19.359 1.00 94.25 202 LEU A N 1
ATOM 1684 C CA . LEU A 1 202 ? 8.902 10.893 -18.509 1.00 94.25 202 LEU A CA 1
ATOM 1685 C C . LEU A 1 202 ? 10.226 10.151 -18.300 1.00 94.25 202 LEU A C 1
ATOM 1687 O O . LEU A 1 202 ? 11.280 10.765 -18.447 1.00 94.25 202 LEU A O 1
ATOM 1691 N N . LEU A 1 203 ? 10.187 8.848 -18.000 1.00 94.06 203 LEU A N 1
ATOM 1692 C CA . LEU A 1 203 ? 11.391 8.032 -17.820 1.00 94.06 203 LEU A CA 1
ATOM 1693 C C . LEU A 1 203 ? 12.316 8.118 -19.045 1.00 94.06 203 LEU A C 1
ATOM 1695 O O . LEU A 1 203 ? 13.518 8.338 -18.894 1.00 94.06 203 LEU A O 1
ATOM 1699 N N . LEU A 1 204 ? 11.749 8.024 -20.252 1.00 93.62 204 LEU A N 1
ATOM 1700 C CA . LEU A 1 204 ? 12.485 8.149 -21.516 1.00 93.62 204 LEU A CA 1
ATOM 1701 C C . LEU A 1 204 ? 13.046 9.564 -21.746 1.00 93.62 204 LEU A C 1
ATOM 1703 O O . LEU A 1 204 ? 14.151 9.727 -22.272 1.00 93.62 204 LEU A O 1
ATOM 1707 N N . ALA A 1 205 ? 12.296 10.598 -21.357 1.00 93.88 205 ALA A N 1
ATOM 1708 C CA . ALA A 1 205 ? 12.701 11.996 -21.505 1.00 93.88 205 ALA A CA 1
ATOM 1709 C C . ALA A 1 205 ? 13.756 12.432 -20.471 1.00 93.88 205 ALA A C 1
ATOM 1711 O O . ALA A 1 205 ? 14.549 13.337 -20.737 1.00 93.88 205 ALA A O 1
ATOM 1712 N N . ALA A 1 206 ? 13.817 11.775 -19.311 1.00 89.88 206 ALA A N 1
ATOM 1713 C CA . ALA A 1 206 ? 14.650 12.141 -18.168 1.00 89.88 206 ALA A CA 1
ATOM 1714 C C . ALA A 1 206 ? 16.155 11.847 -18.351 1.00 89.88 206 ALA A C 1
ATOM 1716 O O . ALA A 1 206 ? 16.839 11.562 -17.372 1.00 89.88 206 ALA A O 1
ATOM 1717 N N . LYS A 1 207 ? 16.718 11.935 -19.568 1.00 78.56 207 LYS A N 1
ATOM 1718 C CA . LYS A 1 207 ? 18.097 11.510 -19.912 1.00 78.56 207 LYS A CA 1
ATOM 1719 C C . LYS A 1 207 ? 19.202 12.085 -19.017 1.00 78.56 207 LYS A C 1
ATOM 1721 O O . LYS A 1 207 ? 20.154 11.376 -18.709 1.00 78.56 207 LYS A O 1
ATOM 1726 N N . LEU A 1 208 ? 19.072 13.322 -18.537 1.00 81.38 208 LEU A N 1
ATOM 1727 C CA . LEU A 1 208 ? 20.057 13.971 -17.650 1.00 81.38 208 LEU A CA 1
ATOM 1728 C C . LEU A 1 208 ? 19.555 14.170 -16.209 1.00 81.38 208 LEU A C 1
ATOM 1730 O O . LEU A 1 208 ? 20.217 14.825 -15.412 1.00 81.38 208 LEU A O 1
ATOM 1734 N N . GLN A 1 209 ? 18.396 13.608 -15.860 1.00 90.19 209 GLN A N 1
ATOM 1735 C CA . GLN A 1 209 ? 17.761 13.785 -14.553 1.00 90.19 209 GLN A CA 1
ATOM 1736 C C . GLN A 1 209 ? 17.757 12.461 -13.781 1.00 90.19 209 GLN A C 1
ATOM 1738 O O . GLN A 1 209 ? 16.727 11.798 -13.672 1.00 90.19 209 GLN A O 1
ATOM 1743 N N . GLU A 1 210 ? 18.921 12.076 -13.244 1.00 89.62 210 GLU A N 1
ATOM 1744 C CA . GLU A 1 210 ? 19.085 10.826 -12.478 1.00 89.62 210 GLU A CA 1
ATOM 1745 C C . GLU A 1 210 ? 18.089 10.729 -11.319 1.00 89.62 210 GLU A C 1
ATOM 1747 O O . GLU A 1 210 ? 17.446 9.699 -11.161 1.00 89.62 210 GLU A O 1
ATOM 1752 N N . GLY A 1 211 ? 17.862 11.827 -10.588 1.00 91.19 211 GLY A N 1
ATOM 1753 C CA . GLY A 1 211 ? 16.898 11.842 -9.485 1.00 91.19 211 GLY A CA 1
ATOM 1754 C C . GLY A 1 211 ? 15.482 11.441 -9.913 1.00 91.19 211 GLY A C 1
ATOM 1755 O O . GLY A 1 211 ? 14.823 10.688 -9.204 1.00 91.19 211 GLY A O 1
ATOM 1756 N N . VAL A 1 212 ? 15.022 11.868 -11.095 1.00 91.12 212 VAL A N 1
ATOM 1757 C CA . VAL A 1 212 ? 13.697 11.485 -11.616 1.00 91.12 212 VAL A CA 1
ATOM 1758 C C . VAL A 1 212 ? 13.665 10.002 -11.980 1.00 91.12 212 VAL A C 1
ATOM 1760 O O . VAL A 1 212 ? 12.720 9.305 -11.613 1.00 91.12 212 VAL A O 1
ATOM 1763 N N . ARG A 1 213 ? 14.710 9.496 -12.648 1.00 92.19 213 ARG A N 1
ATOM 1764 C CA . ARG A 1 213 ? 14.820 8.066 -12.979 1.00 92.19 213 ARG A CA 1
ATOM 1765 C C . ARG A 1 213 ? 14.810 7.203 -11.722 1.00 92.19 213 ARG A C 1
ATOM 1767 O O . ARG A 1 213 ? 14.065 6.231 -11.662 1.00 92.19 213 ARG A O 1
ATOM 1774 N N . GLN A 1 214 ? 15.581 7.596 -10.712 1.00 91.50 214 GLN A N 1
ATOM 1775 C CA . GLN A 1 214 ? 15.647 6.913 -9.428 1.00 91.50 214 GLN A CA 1
ATOM 1776 C C . GLN A 1 214 ? 14.271 6.884 -8.753 1.00 91.50 214 GLN A C 1
ATOM 1778 O O . GLN A 1 214 ? 13.801 5.810 -8.395 1.00 91.50 214 GLN A O 1
ATOM 1783 N N . GLN A 1 215 ? 13.568 8.021 -8.672 1.00 91.38 215 GLN A N 1
ATOM 1784 C CA . GLN A 1 215 ? 12.220 8.068 -8.088 1.00 91.38 215 GLN A CA 1
ATOM 1785 C C . GLN A 1 215 ? 11.224 7.138 -8.799 1.00 91.38 215 GLN A C 1
ATOM 1787 O O . GLN A 1 215 ? 10.379 6.532 -8.142 1.00 91.38 215 GLN A O 1
ATOM 1792 N N . ILE A 1 216 ? 11.312 6.999 -10.122 1.00 93.50 216 ILE A N 1
ATOM 1793 C CA . ILE A 1 216 ? 10.465 6.081 -10.895 1.00 93.50 216 ILE A CA 1
ATOM 1794 C C . ILE A 1 216 ? 10.838 4.622 -10.589 1.00 93.50 216 ILE A C 1
ATOM 1796 O O . ILE A 1 216 ? 9.992 3.838 -10.149 1.00 93.50 216 ILE A O 1
ATOM 1800 N N . CYS A 1 217 ? 12.108 4.263 -10.782 1.00 91.75 217 CYS A N 1
ATOM 1801 C CA . CYS A 1 217 ? 12.591 2.886 -10.663 1.00 91.75 217 CYS A CA 1
ATOM 1802 C C . CYS A 1 217 ? 12.506 2.343 -9.228 1.00 91.75 217 CYS A C 1
ATOM 1804 O O . CYS A 1 217 ? 12.227 1.162 -9.046 1.00 91.75 217 CYS A O 1
ATOM 1806 N N . GLU A 1 218 ? 12.683 3.189 -8.210 1.00 90.81 218 GLU A N 1
ATOM 1807 C CA . GLU A 1 218 ? 12.556 2.807 -6.796 1.00 90.81 218 GLU A CA 1
ATOM 1808 C C . GLU A 1 218 ? 11.110 2.563 -6.350 1.00 90.81 218 GLU A C 1
ATOM 1810 O O . GLU A 1 218 ? 10.898 2.102 -5.227 1.00 90.81 218 GLU A O 1
ATOM 1815 N N . ASN A 1 219 ? 10.110 2.895 -7.174 1.00 92.38 219 ASN A N 1
ATOM 1816 C CA . ASN A 1 219 ? 8.697 2.813 -6.797 1.00 92.38 219 ASN A CA 1
ATOM 1817 C C . ASN A 1 219 ? 7.840 1.936 -7.721 1.00 92.38 219 ASN A C 1
ATOM 1819 O O . ASN A 1 219 ? 6.784 1.484 -7.275 1.00 92.38 219 ASN A O 1
ATOM 1823 N N . MET A 1 220 ? 8.266 1.670 -8.962 1.00 92.56 220 MET A N 1
ATOM 1824 C CA . MET A 1 220 ? 7.476 0.925 -9.961 1.00 92.56 220 MET A CA 1
ATOM 1825 C C . MET A 1 220 ? 7.085 -0.496 -9.538 1.00 92.56 220 MET A C 1
ATOM 1827 O O . MET A 1 220 ? 6.070 -1.022 -9.981 1.00 92.56 220 MET A O 1
ATOM 1831 N N . ASP A 1 221 ? 7.860 -1.111 -8.650 1.00 91.38 221 ASP A N 1
ATOM 1832 C CA . ASP A 1 221 ? 7.631 -2.452 -8.111 1.00 91.38 221 ASP A CA 1
ATOM 1833 C C . ASP A 1 221 ? 6.658 -2.466 -6.916 1.00 91.38 221 ASP A C 1
ATOM 1835 O O . ASP A 1 221 ? 6.252 -3.533 -6.465 1.00 91.38 221 ASP A O 1
ATOM 1839 N N . GLY A 1 222 ? 6.281 -1.298 -6.385 1.00 90.44 222 GLY A N 1
ATOM 1840 C CA . GLY A 1 222 ? 5.479 -1.156 -5.168 1.00 90.44 222 GLY A CA 1
ATOM 1841 C C . GLY A 1 222 ? 3.961 -1.172 -5.371 1.00 90.44 222 GLY A C 1
ATOM 1842 O O . GLY A 1 222 ? 3.235 -0.985 -4.394 1.00 90.44 222 GLY A O 1
ATOM 1843 N N . GLY A 1 223 ? 3.486 -1.350 -6.606 1.00 93.19 223 GLY A N 1
ATOM 1844 C CA . GLY A 1 223 ? 2.078 -1.208 -6.980 1.00 93.19 223 GLY A CA 1
ATOM 1845 C C . GLY A 1 223 ? 1.498 -2.405 -7.738 1.00 93.19 223 GLY A C 1
ATOM 1846 O O . GLY A 1 223 ? 1.824 -3.567 -7.459 1.00 93.19 223 GLY A O 1
ATOM 1847 N N . LEU A 1 224 ? 0.598 -2.123 -8.683 1.00 95.56 224 LEU A N 1
ATOM 1848 C CA . LEU A 1 224 ? -0.054 -3.134 -9.519 1.00 95.56 224 LEU A CA 1
ATOM 1849 C C . LEU A 1 224 ? 0.958 -3.849 -10.422 1.00 95.56 224 LEU A C 1
ATOM 1851 O O . LEU A 1 224 ? 1.909 -3.247 -10.918 1.00 95.56 224 LEU A O 1
ATOM 1855 N N . GLN A 1 225 ? 0.734 -5.144 -10.653 1.00 94.50 225 GLN A N 1
ATOM 1856 C CA . GLN A 1 225 ? 1.632 -5.970 -11.463 1.00 94.50 225 GLN A CA 1
ATOM 1857 C C . GLN A 1 225 ? 1.748 -5.462 -12.905 1.00 94.50 225 GLN A C 1
ATOM 1859 O O . GLN A 1 225 ? 2.854 -5.288 -13.399 1.00 94.50 225 GLN A O 1
ATOM 1864 N N . GLU A 1 226 ? 0.624 -5.163 -13.545 1.00 96.00 226 GLU A N 1
ATOM 1865 C CA . GLU A 1 226 ? 0.581 -4.645 -14.918 1.00 96.00 226 GLU A CA 1
ATOM 1866 C C . GLU A 1 226 ? 1.300 -3.292 -15.073 1.00 96.00 226 GLU A C 1
ATOM 1868 O O . GLU A 1 226 ? 1.955 -3.046 -16.084 1.00 96.00 226 GLU A O 1
ATOM 1873 N N . ASN A 1 227 ? 1.248 -2.434 -14.045 1.00 96.94 227 ASN A N 1
ATOM 1874 C CA . ASN A 1 227 ? 1.964 -1.157 -14.048 1.00 96.94 227 ASN A CA 1
ATOM 1875 C C . ASN A 1 227 ? 3.481 -1.390 -14.004 1.00 96.94 227 ASN A C 1
ATOM 1877 O O . ASN A 1 227 ? 4.228 -0.743 -14.737 1.00 96.94 227 ASN A O 1
ATOM 1881 N N . PHE A 1 228 ? 3.937 -2.343 -13.182 1.00 95.31 228 PHE A N 1
ATOM 1882 C CA . PHE A 1 228 ? 5.337 -2.759 -13.169 1.00 95.31 228 PHE A CA 1
ATOM 1883 C C . PHE A 1 228 ? 5.758 -3.352 -14.517 1.00 95.31 228 PHE A C 1
ATOM 1885 O O . PHE A 1 228 ? 6.790 -2.958 -15.046 1.00 95.31 228 PHE A O 1
ATOM 1892 N N . GLU A 1 229 ? 4.976 -4.275 -15.081 1.00 96.00 229 GLU A N 1
ATOM 1893 C CA . GLU A 1 229 ? 5.290 -4.938 -16.354 1.00 96.00 229 GLU A CA 1
ATOM 1894 C C . GLU A 1 229 ? 5.462 -3.926 -17.491 1.00 96.00 229 GLU A C 1
ATOM 1896 O O . GLU A 1 229 ? 6.424 -4.019 -18.254 1.00 96.00 229 GLU A O 1
ATOM 1901 N N . TYR A 1 230 ? 4.594 -2.913 -17.556 1.00 97.81 230 TYR A N 1
ATOM 1902 C CA . TYR A 1 230 ? 4.718 -1.814 -18.510 1.00 97.81 230 TYR A CA 1
ATOM 1903 C C . TYR A 1 230 ? 6.031 -1.033 -18.334 1.00 97.81 230 TYR A C 1
ATOM 1905 O O . TYR A 1 230 ? 6.794 -0.871 -19.288 1.00 97.81 230 TYR A O 1
ATOM 1913 N N . MET A 1 231 ? 6.338 -0.585 -17.112 1.00 97.00 231 MET A N 1
ATOM 1914 C CA . MET A 1 231 ? 7.560 0.185 -16.841 1.00 97.00 231 MET A CA 1
ATOM 1915 C C . MET A 1 231 ? 8.828 -0.644 -17.055 1.00 97.00 231 MET A C 1
ATOM 1917 O O . MET A 1 231 ? 9.805 -0.167 -17.635 1.00 97.00 231 MET A O 1
ATOM 1921 N N . PHE A 1 232 ? 8.806 -1.903 -16.622 1.00 95.62 232 PHE A N 1
ATOM 1922 C CA . PHE A 1 232 ? 9.910 -2.835 -16.793 1.00 95.62 232 PHE A CA 1
ATOM 1923 C C . PHE A 1 232 ? 10.168 -3.117 -18.270 1.00 95.62 232 PHE A C 1
ATOM 1925 O O . PHE A 1 232 ? 11.324 -3.154 -18.680 1.00 95.62 232 PHE A O 1
ATOM 1932 N N . LYS A 1 233 ? 9.113 -3.238 -19.086 1.00 96.81 233 LYS A N 1
ATOM 1933 C CA . LYS A 1 233 ? 9.250 -3.383 -20.535 1.00 96.81 233 LYS A CA 1
ATOM 1934 C C . LYS A 1 233 ? 9.981 -2.197 -21.162 1.00 96.81 233 LYS A C 1
ATOM 1936 O O . LYS A 1 233 ? 10.875 -2.422 -21.968 1.00 96.81 233 LYS A O 1
ATOM 1941 N N . ILE A 1 234 ? 9.664 -0.961 -20.767 1.00 96.12 234 ILE A N 1
ATOM 1942 C CA . ILE A 1 234 ? 10.378 0.232 -21.258 1.00 96.12 234 ILE A CA 1
ATOM 1943 C C . ILE A 1 234 ? 11.874 0.130 -20.940 1.00 96.12 234 ILE A C 1
ATOM 1945 O O . ILE A 1 234 ? 12.710 0.311 -21.822 1.00 96.12 234 ILE A O 1
ATOM 1949 N N . ILE A 1 235 ? 12.214 -0.190 -19.689 1.00 93.56 235 ILE A N 1
ATOM 1950 C CA . ILE A 1 235 ? 13.610 -0.311 -19.244 1.00 93.56 235 ILE A CA 1
ATOM 1951 C C . ILE A 1 235 ? 14.323 -1.442 -19.986 1.00 93.56 235 ILE A C 1
ATOM 1953 O O . ILE A 1 235 ? 15.459 -1.268 -20.423 1.00 93.56 235 ILE A O 1
ATOM 1957 N N . TYR A 1 236 ? 13.663 -2.589 -20.139 1.00 92.81 236 TYR A N 1
ATOM 1958 C CA . TYR A 1 236 ? 14.209 -3.741 -20.842 1.00 92.81 236 TYR A CA 1
ATOM 1959 C C . TYR A 1 236 ? 14.461 -3.418 -22.318 1.00 92.81 236 TYR A C 1
ATOM 1961 O O . TYR A 1 236 ? 15.572 -3.627 -22.796 1.00 92.81 236 TYR A O 1
ATOM 1969 N N . ASP A 1 237 ? 13.480 -2.849 -23.022 1.00 94.12 237 ASP A N 1
ATOM 1970 C CA . ASP A 1 237 ? 13.586 -2.526 -24.446 1.00 94.12 237 ASP A CA 1
ATOM 1971 C C . ASP A 1 237 ? 14.683 -1.472 -24.707 1.00 94.12 237 ASP A C 1
ATOM 1973 O O . ASP A 1 237 ? 15.478 -1.620 -25.637 1.00 94.12 237 ASP A O 1
ATOM 1977 N N . GLU A 1 238 ? 14.786 -0.425 -23.880 1.00 92.00 238 GLU A N 1
ATOM 1978 C CA . GLU A 1 238 ? 15.871 0.564 -23.993 1.00 92.00 238 GLU A CA 1
ATOM 1979 C C . GLU A 1 238 ? 17.237 -0.022 -23.616 1.00 92.00 238 GLU A C 1
ATOM 1981 O O . GLU A 1 238 ? 18.235 0.236 -24.291 1.00 92.00 238 GLU A O 1
ATOM 1986 N N . GLY A 1 239 ? 17.288 -0.860 -22.578 1.00 89.69 239 GLY A N 1
ATOM 1987 C CA . GLY A 1 239 ? 18.493 -1.589 -22.194 1.00 89.69 239 GLY A CA 1
ATOM 1988 C C . GLY A 1 239 ? 18.997 -2.488 -23.321 1.00 89.69 239 GLY A C 1
ATOM 1989 O O . GLY A 1 239 ? 20.192 -2.480 -23.618 1.00 89.69 239 GLY A O 1
ATOM 1990 N N . ARG A 1 240 ? 18.090 -3.192 -24.014 1.00 89.81 240 ARG A N 1
ATOM 1991 C CA . ARG A 1 240 ? 18.411 -3.983 -25.210 1.00 89.81 240 ARG A CA 1
ATOM 1992 C C . ARG A 1 240 ? 19.008 -3.116 -26.308 1.00 89.81 240 ARG A C 1
ATOM 1994 O O . ARG A 1 240 ? 20.084 -3.446 -26.779 1.00 89.81 240 ARG A O 1
ATOM 2001 N N . LYS A 1 241 ? 18.411 -1.967 -26.642 1.00 91.81 241 LYS A N 1
ATOM 2002 C CA . LYS A 1 241 ? 18.978 -1.052 -27.656 1.00 91.81 241 LYS A CA 1
ATOM 2003 C C . LYS A 1 241 ? 20.403 -0.610 -27.319 1.00 91.81 241 LYS A C 1
ATOM 2005 O O . LYS A 1 241 ? 21.238 -0.500 -28.215 1.00 91.81 241 LYS A O 1
ATOM 2010 N N . ILE A 1 242 ? 20.684 -0.351 -26.041 1.00 88.81 242 ILE A N 1
ATOM 2011 C CA . ILE A 1 242 ? 22.027 0.020 -25.579 1.00 88.81 242 ILE A CA 1
ATOM 2012 C C . ILE A 1 242 ? 22.988 -1.159 -25.745 1.00 88.81 242 ILE A C 1
ATOM 2014 O O . ILE A 1 242 ? 24.047 -0.982 -26.341 1.00 88.81 242 ILE A O 1
ATOM 2018 N N . VAL A 1 243 ? 22.620 -2.353 -25.271 1.00 87.69 243 VAL A N 1
ATOM 2019 C CA . VAL A 1 243 ? 23.428 -3.575 -25.436 1.00 87.69 243 VAL A CA 1
ATOM 2020 C C . VAL A 1 243 ? 23.706 -3.835 -26.913 1.00 87.69 243 VAL A C 1
ATOM 2022 O O . VAL A 1 243 ? 24.861 -4.002 -27.297 1.00 87.69 243 VAL A O 1
ATOM 2025 N N . ASP A 1 244 ? 22.671 -3.788 -27.747 1.00 88.69 244 ASP A N 1
ATOM 2026 C CA . ASP A 1 244 ? 22.768 -4.020 -29.178 1.00 88.69 244 ASP A CA 1
ATOM 2027 C C . ASP A 1 244 ? 23.728 -3.005 -29.820 1.00 88.69 244 ASP A C 1
ATOM 2029 O O . ASP A 1 244 ? 24.621 -3.394 -30.569 1.00 88.69 244 ASP A O 1
ATOM 2033 N N . TYR A 1 245 ? 23.623 -1.714 -29.480 1.00 89.56 245 TYR A N 1
ATOM 2034 C CA . TYR A 1 245 ? 24.550 -0.687 -29.960 1.00 89.56 245 TYR A CA 1
ATOM 2035 C C . TYR A 1 245 ? 25.998 -0.968 -29.533 1.00 89.56 245 TYR A C 1
ATOM 2037 O O . TYR A 1 245 ? 26.896 -0.905 -30.374 1.00 89.56 245 TYR A O 1
ATOM 2045 N N . LEU A 1 246 ? 26.245 -1.293 -28.261 1.00 86.56 246 LEU A N 1
ATOM 2046 C CA . LEU A 1 246 ? 27.596 -1.564 -27.753 1.00 86.56 246 LEU A CA 1
ATOM 2047 C C . LEU A 1 246 ? 28.214 -2.780 -28.453 1.00 86.56 246 LEU A C 1
ATOM 2049 O O . LEU A 1 246 ? 29.312 -2.681 -28.998 1.00 86.56 246 LEU A O 1
ATOM 2053 N N . VAL A 1 247 ? 27.479 -3.892 -28.523 1.00 83.75 247 VAL A N 1
ATOM 2054 C CA . VAL A 1 247 ? 27.941 -5.130 -29.165 1.00 83.75 247 VAL A CA 1
ATOM 2055 C C . VAL A 1 247 ? 28.203 -4.911 -30.654 1.00 83.75 247 VAL A C 1
ATOM 2057 O O . VAL A 1 247 ? 29.230 -5.346 -31.162 1.00 83.75 247 VAL A O 1
ATOM 2060 N N . GLN A 1 248 ? 27.336 -4.183 -31.363 1.00 86.00 248 GLN A N 1
ATOM 2061 C CA . GLN A 1 248 ? 27.527 -3.902 -32.791 1.00 86.00 248 GLN A CA 1
ATOM 2062 C C . GLN A 1 248 ? 28.740 -3.008 -33.083 1.00 86.00 248 GLN A C 1
ATOM 2064 O O . GLN A 1 248 ? 29.354 -3.145 -34.140 1.00 86.00 248 GLN A O 1
ATOM 2069 N N . ASN A 1 249 ? 29.099 -2.088 -32.182 1.00 85.31 249 ASN A N 1
ATOM 2070 C CA . ASN A 1 249 ? 30.335 -1.310 -32.324 1.00 85.31 249 ASN A CA 1
ATOM 2071 C C . ASN A 1 249 ? 31.571 -2.184 -32.079 1.00 85.31 249 ASN A C 1
ATOM 2073 O O . ASN A 1 249 ? 32.561 -2.060 -32.793 1.00 85.31 249 ASN A O 1
ATOM 2077 N N . GLU A 1 250 ? 31.493 -3.093 -31.112 1.00 81.94 250 GLU A N 1
ATOM 2078 C CA . GLU A 1 250 ? 32.599 -3.973 -30.729 1.00 81.94 250 GLU A CA 1
ATOM 2079 C C . GLU A 1 250 ? 32.820 -5.102 -31.743 1.00 81.94 250 GLU A C 1
ATOM 2081 O O . GLU A 1 250 ? 33.957 -5.463 -32.019 1.00 81.94 250 GLU A O 1
ATOM 2086 N N . LEU A 1 251 ? 31.768 -5.581 -32.411 1.00 80.69 251 LEU A N 1
ATOM 2087 C CA . LEU A 1 251 ? 31.881 -6.512 -33.541 1.00 80.69 251 LEU A CA 1
ATOM 2088 C C . LEU A 1 251 ? 32.554 -5.901 -34.773 1.00 80.69 251 LEU A C 1
ATOM 2090 O O . LEU A 1 251 ? 33.118 -6.625 -35.588 1.00 80.69 251 LEU A O 1
ATOM 2094 N N . LYS A 1 252 ? 32.485 -4.575 -34.923 1.00 81.81 252 LYS A N 1
ATOM 2095 C CA . LYS A 1 252 ? 33.132 -3.833 -36.015 1.00 81.81 252 LYS A CA 1
ATOM 2096 C C . LYS A 1 252 ? 34.533 -3.348 -35.651 1.00 81.81 252 LYS A C 1
ATOM 2098 O O . LYS A 1 252 ? 35.176 -2.708 -36.485 1.00 81.81 252 LYS A O 1
ATOM 2103 N N . ARG A 1 253 ? 34.989 -3.580 -34.416 1.00 74.44 253 ARG A N 1
ATOM 2104 C CA . ARG A 1 253 ? 36.319 -3.152 -33.980 1.00 74.44 253 ARG A CA 1
ATOM 2105 C C . ARG A 1 253 ? 37.384 -3.958 -34.738 1.00 74.44 253 ARG A C 1
ATOM 2107 O O . ARG A 1 253 ? 37.183 -5.133 -35.028 1.00 74.44 253 ARG A O 1
ATOM 2114 N N . GLY A 1 254 ? 38.494 -3.308 -35.076 1.00 69.44 254 GLY A N 1
ATOM 2115 C CA . GLY A 1 254 ? 39.700 -3.994 -35.552 1.00 69.44 254 GLY A CA 1
ATOM 2116 C C . GLY A 1 254 ? 40.508 -4.534 -34.370 1.00 69.44 254 GLY A C 1
ATOM 2117 O O . GLY A 1 254 ? 39.946 -4.944 -33.363 1.00 69.44 254 GLY A O 1
ATOM 2118 N N . ASP A 1 255 ? 41.832 -4.443 -34.431 1.00 66.44 255 ASP A N 1
ATOM 2119 C CA . ASP A 1 255 ? 42.681 -4.934 -33.333 1.00 66.44 255 ASP A CA 1
ATOM 2120 C C . ASP A 1 255 ? 42.664 -4.019 -32.092 1.00 66.44 255 ASP A C 1
ATOM 2122 O O . ASP A 1 255 ? 43.055 -4.422 -31.000 1.00 66.44 255 ASP A O 1
ATOM 2126 N N . SER A 1 256 ? 42.215 -2.768 -32.238 1.00 74.31 256 SER A N 1
ATOM 2127 C CA . SER A 1 256 ? 42.219 -1.780 -31.153 1.00 74.31 256 SER A CA 1
ATOM 2128 C C . SER A 1 256 ? 40.896 -1.745 -30.369 1.00 74.31 256 SER A C 1
ATOM 2130 O O . SER A 1 256 ? 39.825 -1.747 -30.986 1.00 74.31 256 SER A O 1
ATOM 2132 N N . PRO A 1 257 ? 40.942 -1.630 -29.026 1.00 72.88 257 PRO A N 1
ATOM 2133 C CA . PRO A 1 257 ? 39.759 -1.415 -28.193 1.00 72.88 257 PRO A CA 1
ATOM 2134 C C . PRO A 1 257 ? 38.969 -0.163 -28.598 1.00 72.88 257 PRO A C 1
ATOM 2136 O O . PRO A 1 257 ? 39.549 0.878 -28.915 1.00 72.88 257 PRO A O 1
ATOM 2139 N N . THR A 1 258 ? 37.635 -0.226 -28.539 1.00 79.25 258 THR A N 1
ATOM 2140 C CA . THR A 1 258 ? 36.798 0.982 -28.626 1.00 79.25 258 THR A CA 1
ATOM 2141 C C . THR A 1 258 ? 36.615 1.617 -27.245 1.00 79.25 258 THR A C 1
ATOM 2143 O O . THR A 1 258 ? 36.840 0.973 -26.221 1.00 79.25 258 THR A O 1
ATOM 2146 N N . LYS A 1 259 ? 36.107 2.855 -27.192 1.00 83.69 259 LYS A N 1
ATOM 2147 C CA . LYS A 1 259 ? 35.738 3.531 -25.932 1.00 83.69 259 LYS A CA 1
ATOM 2148 C C . LYS A 1 259 ? 34.652 2.811 -25.109 1.00 83.69 259 LYS A C 1
ATOM 2150 O O . LYS A 1 259 ? 34.360 3.237 -23.999 1.00 83.69 259 LYS A O 1
ATOM 2155 N N . TYR A 1 260 ? 34.007 1.787 -25.670 1.00 81.44 260 TYR A N 1
ATOM 2156 C CA . TYR A 1 260 ? 32.960 0.991 -25.026 1.00 81.44 260 TYR A CA 1
ATOM 2157 C C . TYR A 1 260 ? 33.459 -0.354 -24.488 1.00 81.44 260 TYR A C 1
ATOM 2159 O O . TYR A 1 260 ? 32.713 -1.035 -23.788 1.00 81.44 260 TYR A O 1
ATOM 2167 N N . SER A 1 261 ? 34.710 -0.703 -24.784 1.00 76.69 261 SER A N 1
ATOM 2168 C CA . SER A 1 261 ? 35.350 -1.972 -24.435 1.00 76.69 261 SER A CA 1
ATOM 2169 C C . SER A 1 261 ? 35.161 -2.336 -22.965 1.00 76.69 261 SER A C 1
ATOM 2171 O O . SER A 1 261 ? 34.702 -3.429 -22.641 1.00 76.69 261 SER A O 1
ATOM 2173 N N . GLU A 1 262 ? 35.420 -1.376 -22.075 1.00 78.62 262 GLU A N 1
ATOM 2174 C CA . GLU A 1 262 ? 35.292 -1.565 -20.629 1.00 78.62 262 GLU A CA 1
ATOM 2175 C C . GLU A 1 262 ? 33.841 -1.823 -20.187 1.00 78.62 262 GLU A C 1
ATOM 2177 O O . GLU A 1 262 ? 33.590 -2.562 -19.234 1.00 78.62 262 GLU A O 1
ATOM 2182 N N . LEU A 1 263 ? 32.859 -1.249 -20.891 1.00 77.19 263 LEU A N 1
ATOM 2183 C CA . LEU A 1 263 ? 31.442 -1.377 -20.543 1.00 77.19 263 LEU A CA 1
ATOM 2184 C C . LEU A 1 263 ? 30.902 -2.779 -20.830 1.00 77.19 263 LEU A C 1
ATOM 2186 O O . LEU A 1 263 ? 29.953 -3.210 -20.170 1.00 77.19 263 LEU A O 1
ATOM 2190 N N . LEU A 1 264 ? 31.501 -3.510 -21.776 1.00 76.12 264 LEU A N 1
ATOM 2191 C CA . LEU A 1 264 ? 31.065 -4.865 -22.108 1.00 76.12 264 LEU A CA 1
ATOM 2192 C C . LEU A 1 264 ? 31.249 -5.845 -20.947 1.00 76.12 264 LEU A C 1
ATOM 2194 O O . LEU A 1 264 ? 30.467 -6.783 -20.828 1.00 76.12 264 LEU A O 1
ATOM 2198 N N . HIS A 1 265 ? 32.191 -5.599 -20.034 1.00 72.69 265 HIS A N 1
ATOM 2199 C CA . HIS A 1 265 ? 32.340 -6.412 -18.822 1.00 72.69 265 HIS A CA 1
ATOM 2200 C C . HIS A 1 265 ? 31.133 -6.310 -17.879 1.00 72.69 265 HIS A C 1
ATOM 2202 O O . HIS A 1 265 ? 30.871 -7.222 -17.095 1.00 72.69 265 HIS A O 1
ATOM 2208 N N . GLY A 1 266 ? 30.374 -5.213 -17.958 1.00 75.06 266 GLY A N 1
ATOM 2209 C CA . GLY A 1 266 ? 29.120 -5.053 -17.226 1.00 75.06 266 GLY A CA 1
ATOM 2210 C C . GLY A 1 266 ? 27.974 -5.892 -17.798 1.00 75.06 266 GLY A C 1
ATOM 2211 O O . GLY A 1 266 ? 26.984 -6.135 -17.103 1.00 75.06 266 GLY A O 1
ATOM 2212 N N . ILE A 1 267 ? 28.098 -6.364 -19.043 1.00 80.44 267 ILE A N 1
ATOM 2213 C CA . ILE A 1 267 ? 27.072 -7.151 -19.722 1.00 80.44 267 ILE A CA 1
ATOM 2214 C C . ILE A 1 267 ? 27.251 -8.620 -19.351 1.00 80.44 267 ILE A C 1
ATOM 2216 O O . ILE A 1 267 ? 28.097 -9.327 -19.883 1.00 80.44 267 ILE A O 1
ATOM 2220 N N . LYS A 1 268 ? 26.413 -9.095 -18.429 1.00 77.38 268 LYS A N 1
ATOM 2221 C CA . LYS A 1 268 ? 26.445 -10.490 -17.959 1.00 77.38 268 LYS A CA 1
ATOM 2222 C C . LYS A 1 268 ? 25.676 -11.464 -18.848 1.00 77.38 268 LYS A C 1
ATOM 2224 O O . LYS A 1 268 ? 25.811 -12.672 -18.672 1.00 77.38 268 LYS A O 1
ATOM 2229 N N . ARG A 1 269 ? 24.814 -10.949 -19.729 1.00 79.31 269 ARG A N 1
ATOM 2230 C CA . ARG A 1 269 ? 23.940 -11.754 -20.581 1.00 79.31 269 ARG A CA 1
ATOM 2231 C C . ARG A 1 269 ? 23.593 -11.025 -21.875 1.00 79.31 269 ARG A C 1
ATOM 2233 O O . ARG A 1 269 ? 23.174 -9.871 -21.830 1.00 79.31 269 ARG A O 1
ATOM 2240 N N . ILE A 1 270 ? 23.706 -11.729 -22.994 1.00 80.81 270 ILE A N 1
ATOM 2241 C CA . ILE A 1 270 ? 23.255 -11.331 -24.328 1.00 80.81 270 ILE A CA 1
ATOM 2242 C C . ILE A 1 270 ? 22.388 -12.473 -24.855 1.00 80.81 270 ILE A C 1
ATOM 2244 O O . ILE A 1 270 ? 22.804 -13.626 -24.838 1.00 80.81 270 ILE A O 1
ATOM 2248 N N . GLU A 1 271 ? 21.170 -12.170 -25.291 1.00 80.69 271 GLU A N 1
ATOM 2249 C CA . GLU A 1 271 ? 20.242 -13.187 -25.803 1.00 80.69 271 GLU A CA 1
ATOM 2250 C C . GLU A 1 271 ? 20.073 -12.996 -27.314 1.00 80.69 271 GLU A C 1
ATOM 2252 O O . GLU A 1 271 ? 19.811 -11.869 -27.761 1.00 80.69 271 GLU A O 1
ATOM 2257 N N . GLY A 1 272 ? 20.195 -14.090 -28.072 1.00 83.81 272 GLY A N 1
ATOM 2258 C CA . GLY A 1 272 ? 19.952 -14.135 -29.518 1.00 83.81 272 GLY A CA 1
ATOM 2259 C C . GLY A 1 272 ? 21.026 -14.894 -30.304 1.00 83.81 272 GLY A C 1
ATOM 2260 O O . GLY A 1 272 ? 22.214 -14.585 -30.213 1.00 83.81 272 GLY A O 1
ATOM 2261 N N . ILE A 1 273 ? 20.603 -15.853 -31.137 1.00 84.56 273 ILE A N 1
ATOM 2262 C CA . ILE A 1 273 ? 21.511 -16.666 -31.965 1.00 84.56 273 ILE A CA 1
ATOM 2263 C C . ILE A 1 273 ? 22.273 -15.834 -33.005 1.00 84.56 273 ILE A C 1
ATOM 2265 O O . ILE A 1 273 ? 23.411 -16.156 -33.337 1.00 84.56 273 ILE A O 1
ATOM 2269 N N . ASP A 1 274 ? 21.695 -14.724 -33.463 1.00 85.31 274 ASP A N 1
ATOM 2270 C CA . ASP A 1 274 ? 22.351 -13.833 -34.421 1.00 85.31 274 ASP A CA 1
ATOM 2271 C C . ASP A 1 274 ? 23.628 -13.215 -33.841 1.00 85.31 274 ASP A C 1
ATOM 2273 O O . ASP A 1 274 ? 24.617 -13.073 -34.559 1.00 85.31 274 ASP A O 1
ATOM 2277 N N . TYR A 1 275 ? 23.646 -12.910 -32.536 1.00 83.12 275 TYR A N 1
ATOM 2278 C CA . TYR A 1 275 ? 24.858 -12.447 -31.856 1.00 83.12 275 TYR A CA 1
ATOM 2279 C C . TYR A 1 275 ? 25.925 -13.530 -31.824 1.00 83.12 275 TYR A C 1
ATOM 2281 O O . TYR A 1 275 ? 27.082 -13.245 -32.123 1.00 83.12 275 TYR A O 1
ATOM 2289 N N . LEU A 1 276 ? 25.542 -14.774 -31.522 1.00 81.75 276 LEU A N 1
ATOM 2290 C CA . LEU A 1 276 ? 26.468 -15.905 -31.543 1.00 81.75 276 LEU A CA 1
ATOM 2291 C C . LEU A 1 276 ? 27.122 -16.052 -32.917 1.00 81.75 276 LEU A C 1
ATOM 2293 O O . LEU A 1 276 ? 28.344 -16.130 -33.007 1.00 81.75 276 LEU A O 1
ATOM 2297 N N . VAL A 1 277 ? 26.323 -16.041 -33.985 1.00 84.06 277 VAL A N 1
ATOM 2298 C CA . VAL A 1 277 ? 26.830 -16.171 -35.357 1.00 84.06 277 VAL A CA 1
ATOM 2299 C C . VAL A 1 277 ? 27.767 -15.015 -35.709 1.00 84.06 277 VAL A C 1
ATOM 2301 O O . VAL A 1 277 ? 28.863 -15.262 -36.210 1.00 84.06 277 VAL A O 1
ATOM 2304 N N . GLN A 1 278 ? 27.383 -13.772 -35.411 1.00 83.31 278 GLN A N 1
ATOM 2305 C CA . GLN A 1 278 ? 28.207 -12.597 -35.711 1.00 83.31 278 GLN A CA 1
ATOM 2306 C C . GLN A 1 278 ? 29.528 -12.595 -34.936 1.00 83.31 278 GLN A C 1
ATOM 2308 O O . GLN A 1 278 ? 30.568 -12.280 -35.507 1.00 83.31 278 GLN A O 1
ATOM 2313 N N . ILE A 1 279 ? 29.514 -12.987 -33.659 1.00 79.81 279 ILE A N 1
ATOM 2314 C CA . ILE A 1 279 ? 30.735 -13.081 -32.851 1.00 79.81 279 ILE A CA 1
ATOM 2315 C C . ILE A 1 279 ? 31.652 -14.182 -33.395 1.00 79.81 279 ILE A C 1
ATOM 2317 O O . ILE A 1 279 ? 32.848 -13.952 -33.553 1.00 79.81 279 ILE A O 1
ATOM 2321 N N . LEU A 1 280 ? 31.110 -15.353 -33.748 1.00 78.25 280 LEU A N 1
ATOM 2322 C CA . LEU A 1 280 ? 31.896 -16.438 -34.350 1.00 78.25 280 LEU A CA 1
ATOM 2323 C C . LEU A 1 280 ? 32.510 -16.030 -35.696 1.00 78.25 280 LEU A C 1
ATOM 2325 O O . LEU A 1 280 ? 33.658 -16.369 -35.972 1.00 78.25 280 LEU A O 1
ATOM 2329 N N . GLN A 1 281 ? 31.777 -15.275 -36.518 1.00 82.50 281 GLN A N 1
ATOM 2330 C CA . GLN A 1 281 ? 32.309 -14.706 -37.757 1.00 82.50 281 GLN A CA 1
ATOM 2331 C C . GLN A 1 281 ? 33.431 -13.698 -37.482 1.00 82.50 281 GLN A C 1
ATOM 2333 O O . GLN A 1 281 ? 34.459 -13.742 -38.156 1.00 82.50 281 GLN A O 1
ATOM 2338 N N . ALA A 1 282 ? 33.257 -12.828 -36.481 1.00 78.69 282 ALA A N 1
ATOM 2339 C CA . ALA A 1 282 ? 34.247 -11.824 -36.096 1.00 78.69 282 ALA A CA 1
ATOM 2340 C C . ALA A 1 282 ? 35.527 -12.438 -35.499 1.00 78.69 282 ALA A C 1
ATOM 2342 O O . ALA A 1 282 ? 36.609 -11.902 -35.711 1.00 78.69 282 ALA A O 1
ATOM 2343 N N . LEU A 1 283 ? 35.433 -13.581 -34.809 1.00 75.25 283 LEU A N 1
ATOM 2344 C CA . LEU A 1 283 ? 36.597 -14.320 -34.297 1.00 75.25 283 LEU A CA 1
ATOM 2345 C C . LEU A 1 283 ? 37.474 -14.905 -35.420 1.00 75.25 283 LEU A C 1
ATOM 2347 O O . LEU A 1 283 ? 38.671 -15.118 -35.228 1.00 75.25 283 LEU A O 1
ATOM 2351 N N . GLY A 1 284 ? 36.910 -15.172 -36.601 1.00 77.69 284 GLY A N 1
ATOM 2352 C CA . GLY A 1 284 ? 37.659 -15.664 -37.757 1.00 77.69 284 GLY A CA 1
ATOM 2353 C C . GLY A 1 284 ? 38.416 -16.970 -37.474 1.00 77.69 284 GLY A C 1
ATOM 2354 O O . GLY A 1 284 ? 37.814 -18.034 -37.358 1.00 77.69 284 GLY A O 1
ATOM 2355 N N . LYS A 1 285 ? 39.755 -16.901 -37.417 1.00 72.56 285 LYS A N 1
ATOM 2356 C CA . LYS A 1 285 ? 40.639 -18.053 -37.132 1.00 72.56 285 LYS A CA 1
ATOM 2357 C C . LYS A 1 285 ? 41.047 -18.164 -35.661 1.00 72.56 285 LYS A C 1
ATOM 2359 O O . LYS A 1 285 ? 41.791 -19.081 -35.313 1.00 72.56 285 LYS A O 1
ATOM 2364 N N . GLU A 1 286 ? 40.619 -17.236 -34.812 1.00 68.50 286 GLU A N 1
ATOM 2365 C CA . GLU A 1 286 ? 40.948 -17.283 -33.395 1.00 68.50 286 GLU A CA 1
ATOM 2366 C C . GLU A 1 286 ? 40.252 -18.452 -32.702 1.00 68.50 286 GLU A C 1
ATOM 2368 O O . GLU A 1 286 ? 39.046 -18.662 -32.825 1.00 68.50 286 GLU A O 1
ATOM 2373 N N . THR A 1 287 ? 41.014 -19.207 -31.916 1.00 67.19 287 THR A N 1
ATOM 2374 C CA . THR A 1 287 ? 40.481 -20.305 -31.114 1.00 67.19 287 THR A CA 1
ATOM 2375 C C . THR A 1 287 ? 39.943 -19.797 -29.777 1.00 67.19 287 THR A C 1
ATOM 2377 O O . THR A 1 287 ? 40.506 -18.891 -29.152 1.00 67.19 287 THR A O 1
ATOM 2380 N N . LEU A 1 288 ? 38.845 -20.398 -29.318 1.00 64.81 288 LEU A N 1
ATOM 2381 C CA . LEU A 1 288 ? 38.362 -20.258 -27.946 1.00 64.81 288 LEU A CA 1
ATOM 2382 C C . LEU A 1 288 ? 39.186 -21.202 -27.055 1.00 64.81 288 LEU A C 1
ATOM 2384 O O . LEU A 1 288 ? 38.981 -22.413 -27.057 1.00 64.81 288 LEU A O 1
ATOM 2388 N N . ASP A 1 289 ? 40.148 -20.653 -26.323 1.00 59.28 289 ASP A N 1
ATOM 2389 C CA . ASP A 1 289 ? 40.846 -21.336 -25.232 1.00 59.28 289 ASP A CA 1
ATOM 2390 C C . ASP A 1 289 ? 39.990 -21.342 -23.939 1.00 59.28 289 ASP A C 1
ATOM 2392 O O . ASP A 1 289 ? 39.086 -20.526 -23.753 1.00 59.28 289 ASP A O 1
ATOM 2396 N N . ARG A 1 290 ? 40.241 -22.290 -23.036 1.00 53.78 290 ARG A N 1
ATOM 2397 C CA . ARG A 1 290 ? 39.587 -22.416 -21.722 1.00 53.78 290 ARG A CA 1
ATOM 2398 C C . ARG A 1 290 ? 40.289 -21.627 -20.612 1.00 53.78 290 ARG A C 1
ATOM 2400 O O . ARG A 1 290 ? 39.797 -21.627 -19.484 1.00 53.78 290 ARG A O 1
ATOM 2407 N N . ALA A 1 291 ? 41.426 -20.992 -20.894 1.00 53.34 291 ALA A N 1
ATOM 2408 C CA . ALA A 1 291 ? 42.122 -20.148 -19.930 1.00 53.34 291 ALA A CA 1
ATOM 2409 C C . ALA A 1 291 ? 41.303 -18.887 -19.594 1.00 53.34 291 ALA A C 1
ATOM 2411 O O . ALA A 1 291 ? 40.633 -18.322 -20.457 1.00 53.34 291 ALA A O 1
ATOM 2412 N N . ALA A 1 292 ? 41.351 -18.448 -18.332 1.00 48.53 292 ALA A N 1
ATOM 2413 C CA . ALA A 1 292 ? 40.725 -17.200 -17.909 1.00 48.53 292 ALA A CA 1
ATOM 2414 C C . ALA A 1 292 ? 41.336 -16.032 -18.698 1.00 48.53 292 ALA A C 1
ATOM 2416 O O . ALA A 1 292 ? 42.535 -15.771 -18.605 1.00 48.53 292 ALA A O 1
ATOM 2417 N N . TYR A 1 293 ? 40.516 -15.361 -19.501 1.00 54.03 293 TYR A N 1
ATOM 2418 C CA . TYR A 1 293 ? 40.965 -14.277 -20.362 1.00 54.03 293 TYR A CA 1
ATOM 2419 C C . TYR A 1 293 ? 41.250 -13.012 -19.546 1.00 54.03 293 TYR A C 1
ATOM 2421 O O . TYR A 1 293 ? 40.401 -12.556 -18.779 1.00 54.03 293 TYR A O 1
ATOM 2429 N N . TYR A 1 294 ? 42.459 -12.462 -19.696 1.00 47.88 294 TYR A N 1
ATOM 2430 C CA . TYR A 1 294 ? 42.870 -11.221 -19.038 1.00 47.88 294 TYR A CA 1
ATOM 2431 C C . TYR A 1 294 ? 42.203 -9.982 -19.663 1.00 47.88 294 TYR A C 1
ATOM 2433 O O . TYR A 1 294 ? 41.717 -9.996 -20.793 1.00 47.88 294 TYR A O 1
ATOM 2441 N N . TRP A 1 295 ? 42.184 -8.918 -18.861 1.00 49.81 295 TRP A N 1
ATOM 2442 C CA . TRP A 1 295 ? 41.227 -7.811 -18.833 1.00 49.81 295 TRP A CA 1
ATOM 2443 C C . TRP A 1 295 ? 41.090 -6.943 -20.096 1.00 49.81 295 TRP A C 1
ATOM 2445 O O . TRP A 1 295 ? 40.043 -6.330 -20.254 1.00 49.81 295 TRP A O 1
ATOM 2455 N N . GLU A 1 296 ? 42.066 -6.898 -21.006 1.00 46.75 296 GLU A N 1
ATOM 2456 C CA . GLU A 1 296 ? 42.060 -5.919 -22.116 1.00 46.75 296 GLU A CA 1
ATOM 2457 C C . GLU A 1 296 ? 42.092 -6.542 -23.527 1.00 46.75 296 GLU A C 1
ATOM 2459 O O . GLU A 1 296 ? 41.651 -5.912 -24.488 1.00 46.75 296 GLU A O 1
ATOM 2464 N N . GLU A 1 297 ? 42.538 -7.794 -23.685 1.00 51.62 297 GLU A N 1
ATOM 2465 C CA . GLU A 1 297 ? 42.890 -8.324 -25.015 1.00 51.62 297 GLU A CA 1
ATOM 2466 C C . GLU A 1 297 ? 41.755 -9.093 -25.728 1.00 51.62 297 GLU A C 1
ATOM 2468 O O . GLU A 1 297 ? 41.757 -9.186 -26.953 1.00 51.62 297 GLU A O 1
ATOM 2473 N N . MET A 1 298 ? 40.733 -9.612 -25.028 1.00 59.47 298 MET A N 1
ATOM 2474 C CA . MET A 1 298 ? 39.832 -10.646 -25.595 1.00 59.47 298 MET A CA 1
ATOM 2475 C C . MET A 1 298 ? 38.326 -10.397 -25.410 1.00 59.47 298 MET A C 1
ATOM 2477 O O . MET A 1 298 ? 37.548 -11.275 -25.033 1.00 59.47 298 MET A O 1
ATOM 2481 N N . ILE A 1 299 ? 37.884 -9.191 -25.753 1.00 62.12 299 ILE A N 1
ATOM 2482 C CA . ILE A 1 299 ? 36.488 -8.740 -25.632 1.00 62.12 299 ILE A CA 1
ATOM 2483 C C . ILE A 1 299 ? 35.491 -9.628 -26.394 1.00 62.12 299 ILE A C 1
ATOM 2485 O O . ILE A 1 299 ? 34.464 -10.005 -25.835 1.00 62.12 299 ILE A O 1
ATOM 2489 N N . LEU A 1 300 ? 35.800 -10.035 -27.632 1.00 59.88 300 LEU A N 1
ATOM 2490 C CA . LEU A 1 300 ? 34.922 -10.914 -28.425 1.00 59.88 300 LEU A CA 1
ATOM 2491 C C . LEU A 1 300 ? 34.749 -12.301 -27.784 1.00 59.88 300 LEU A C 1
ATOM 2493 O O . LEU A 1 300 ? 33.664 -12.877 -27.833 1.00 59.88 300 LEU A O 1
ATOM 2497 N N . LYS A 1 301 ? 35.787 -12.817 -27.117 1.00 63.88 301 LYS A N 1
ATOM 2498 C CA . LYS A 1 301 ? 35.724 -14.103 -26.406 1.00 63.88 301 LYS A CA 1
ATOM 2499 C C . LYS A 1 301 ? 34.932 -13.981 -25.109 1.00 63.88 301 LYS A C 1
ATOM 2501 O O . LYS A 1 301 ? 34.149 -14.870 -24.792 1.00 63.88 301 LYS A O 1
ATOM 2506 N N . ASN A 1 302 ? 35.054 -12.853 -24.410 1.00 62.66 302 ASN A N 1
ATOM 2507 C CA . ASN A 1 302 ? 34.216 -12.545 -23.249 1.00 62.66 302 ASN A CA 1
ATOM 2508 C C . ASN A 1 302 ? 32.737 -12.394 -23.631 1.00 62.66 302 ASN A C 1
ATOM 2510 O O . ASN A 1 302 ? 31.876 -12.850 -22.881 1.00 62.66 302 ASN A O 1
ATOM 2514 N N . LEU A 1 303 ? 32.435 -11.845 -24.815 1.00 59.66 303 LEU A N 1
ATOM 2515 C CA . LEU A 1 303 ? 31.069 -11.808 -25.338 1.00 59.66 303 LEU A CA 1
ATOM 2516 C C . LEU A 1 303 ? 30.506 -13.218 -25.560 1.00 59.66 303 LEU A C 1
ATOM 2518 O O . LEU A 1 303 ? 29.366 -13.451 -25.178 1.00 59.66 303 LEU A O 1
ATOM 2522 N N . CYS A 1 304 ? 31.288 -14.179 -26.076 1.00 57.72 304 CYS A N 1
ATOM 2523 C CA . CYS A 1 304 ? 30.845 -15.579 -26.201 1.00 57.72 304 CYS A CA 1
ATOM 2524 C C . CYS A 1 304 ? 30.439 -16.220 -24.865 1.00 57.72 304 CYS A C 1
ATOM 2526 O O . CYS A 1 304 ? 29.553 -17.071 -24.851 1.00 57.72 304 CYS A O 1
ATOM 2528 N N . LEU A 1 305 ? 31.070 -15.832 -23.752 1.00 58.75 305 LEU A N 1
ATOM 2529 C CA . LEU A 1 305 ? 30.809 -16.408 -22.424 1.00 58.75 305 LEU A CA 1
ATOM 2530 C C . LEU A 1 305 ? 29.498 -15.925 -21.793 1.00 58.75 305 LEU A C 1
ATOM 2532 O O . LEU A 1 305 ? 29.056 -16.485 -20.790 1.00 58.75 305 LEU A O 1
ATOM 2536 N N . VAL A 1 306 ? 28.882 -14.891 -22.365 1.00 62.44 306 VAL A N 1
ATOM 2537 C CA . VAL A 1 306 ? 27.652 -14.286 -21.846 1.00 62.44 306 VAL A CA 1
ATOM 2538 C C . VAL A 1 306 ? 26.458 -14.475 -22.783 1.00 62.44 306 VAL A C 1
ATOM 2540 O O . VAL A 1 306 ? 25.413 -13.875 -22.544 1.00 62.44 306 VAL A O 1
ATOM 2543 N N . ILE A 1 307 ? 26.565 -15.306 -23.826 1.00 63.59 307 ILE A N 1
ATOM 2544 C CA . ILE A 1 307 ? 25.444 -15.611 -24.733 1.00 63.59 307 ILE A CA 1
ATOM 2545 C C . ILE A 1 307 ? 24.589 -16.744 -24.164 1.00 63.59 307 ILE A C 1
ATOM 2547 O O . ILE A 1 307 ? 25.129 -17.767 -23.744 1.00 63.59 307 ILE A O 1
ATOM 2551 N N . TYR A 1 308 ? 23.266 -16.569 -24.183 1.00 56.72 308 TYR A N 1
ATOM 2552 C CA . TYR A 1 308 ? 22.284 -17.555 -23.713 1.00 56.72 308 TYR A CA 1
ATOM 2553 C C . TYR A 1 308 ? 21.136 -17.759 -24.695 1.00 56.72 308 TYR A C 1
ATOM 2555 O O . TYR A 1 308 ? 20.742 -16.771 -25.364 1.00 56.72 308 TYR A O 1
#

pLDDT: mean 88.46, std 11.48, range [46.75, 98.62]

Radius of gyration: 26.67 Å; chains: 1; bounding box: 64×44×68 Å

Foldseek 3Di:
DQDFPDPVSVVLSVVLLVVLLVVQVVADPVLNVVSVQQPDQDDPNDGADRNRRLLVVLLVVCVPPPAADPCSLVPPSNLVSLCSQQNPVLSVLLVVLLNCVQQWALADDQPGDLDGDNGCSSCSVVSSLSSVLSSLCRSQVHDPLCLLVVVDDPRDPSNNDLSSLQSCVQVVVVSSVVSCLQVLQNLLAHPDVVSLVVLLVCCVVCPPPVVSVCSNVSRNSGHGPVSVVVNVVSVVVVVLVVVVVLLVVVLPDDQDDDPCLQVLVVQQADEDVVSVVSLVVSCPPPDQDPDDDDDGGPSSSVSNNRYD

Sequence (308 aa):
MLNFYNQELQTRAKEYIEKIKNDSKKLDKENQKFIEDIFLTKKNETYYSYGGYLGSALTQELETKKDVKFNDIFPKSIYPALKLLMGEKFFKIFIEISKNITNYPFSSGCNRRMVRSKNYFNYINPLFNLLGNFVNLYFLNIDIITIIKREYEKGVYGIDNPYYIAYEIDNGNQKVIDLTYNNMKAIFISNNKELVELTGKLLLAAKLQEGVRQQICENMDGGLQENFEYMFKIIYDEGRKIVDYLVQNELKRGDSPTKYSELLHGIKRIEGIDYLVQILQALGKETLDRAAYYWEEMILKNLCLVIY

Secondary structure (DSSP, 8-state):
----SSHHHHHHHHHHHHHHHHHHTTS-HHHHHHHHHHT--EETTEE--TTHHHHHHHHHHHTT-SS--HHHHS-GGGHHHHHHHHHHHHHHHHHHHHHHGGGS----STT------SSGGGGHHHHHHHHHHHHHHHHHT--HHHHHHT-S-TT--S---HHHHHHHHHTT-HHHHHHGGG-HHHHHHS--HHHHHHHHHHHHH-TT-HHHHHHHHTTGGGS-HHHHHHHHHHHHHHHHHHHHHHHHHHHT--SSPPTTGGGGGG---B--HHHHHHHHHHHTT----SSPPPTTT-HHHHHHTTB-